Protein AF-A0A965ZDU1-F1 (afdb_monomer_lite)

Radius of gyration: 18.83 Å; chains: 1; bounding box: 68×33×47 Å

Foldseek 3Di:
DPPVVVVVVVVVVVVLVVVQQVFQAEEEDAPDDCVVNFAWDPDLVDVVLVVLLVVLLVVLCFQQVFQEAEIEGACPVHPDFGKYWYCDCPPPPGRTYIYGYSVNSVVCCVQVVDNQQSSLVSQLRVLLSVCVVLVLDPPAQQLSQLLSLLRSLLVQLVVVVVDPHPPPSNLVVQLVSQDCPGPPDCRRRPHSVSSSVSSPNSNVVNVVCVVVPHDHGSVNSSQVSCVVVVHDGSVCVVVVVPD

Secondary structure (DSSP, 8-state):
--SSHHHHHHHHHHHHHHHHTT--SSEEESS--HHHHS-EES--S-HHHHHHHHHHHHHHHHHHT--EEEEEE--TTSSS--EEEESS-SSTT-SEEEEEEHHHHHHHHHHHSSSSSHHHHHHHHHHHHHHHHHT-S-SSHHHHHHHHHHHHHHHHHHHHHHS---HHHHHHHHHHHT-TTSS--HHHH--HHHHHHHHHHHHHHHHHHHHTT----HHHHHHHHHHH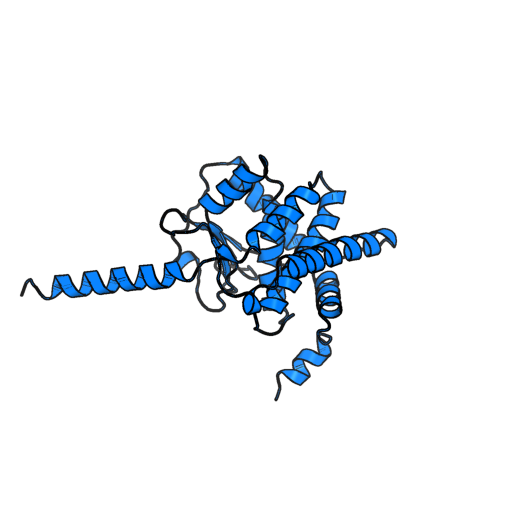TTPPPHHHHHHHTT-

Structure (mmCIF, N/CA/C/O backbone):
data_AF-A0A965ZDU1-F1
#
_entry.id   AF-A0A965ZDU1-F1
#
loop_
_atom_site.group_PDB
_atom_site.id
_atom_site.type_symbol
_atom_site.label_atom_id
_atom_site.label_alt_id
_atom_site.label_comp_id
_atom_site.label_asym_id
_atom_site.label_entity_id
_atom_site.label_seq_id
_atom_site.pdbx_PDB_ins_code
_atom_site.Cartn_x
_atom_site.Cartn_y
_atom_site.Cartn_z
_atom_site.occupancy
_atom_site.B_iso_or_equiv
_atom_site.auth_seq_id
_atom_site.auth_comp_id
_atom_site.auth_asym_id
_atom_site.auth_atom_id
_atom_site.pdbx_PDB_model_num
ATOM 1 N N . MET A 1 1 ? 49.461 -18.644 -17.776 1.00 52.81 1 MET A N 1
ATOM 2 C CA . MET A 1 1 ? 48.679 -17.842 -16.802 1.00 52.81 1 MET A CA 1
ATOM 3 C C . MET A 1 1 ? 47.518 -17.077 -17.463 1.00 52.81 1 MET A C 1
ATOM 5 O O . MET A 1 1 ? 47.331 -15.905 -17.179 1.00 52.81 1 MET A O 1
ATOM 9 N N . LYS A 1 2 ? 46.726 -17.706 -18.349 1.00 52.62 2 LYS A N 1
ATOM 10 C CA . LYS A 1 2 ? 45.545 -17.068 -18.977 1.00 52.62 2 LYS A CA 1
ATOM 11 C C . LYS A 1 2 ? 44.212 -17.755 -18.626 1.00 52.62 2 LYS A C 1
ATOM 13 O O . LYS A 1 2 ? 43.166 -17.167 -18.846 1.00 52.62 2 LYS A O 1
ATOM 18 N N . SER A 1 3 ? 44.245 -18.940 -18.006 1.00 54.22 3 SER A N 1
ATOM 19 C CA . SER A 1 3 ? 43.034 -19.703 -17.646 1.00 54.22 3 SER A CA 1
ATOM 20 C C . SER A 1 3 ? 42.477 -19.430 -16.246 1.00 54.22 3 SER A C 1
ATOM 22 O O . SER A 1 3 ? 41.349 -19.817 -15.978 1.00 54.22 3 SER A O 1
ATOM 24 N N . LEU A 1 4 ? 43.219 -18.762 -15.353 1.00 49.03 4 LEU A N 1
ATOM 25 C CA . LEU A 1 4 ? 42.743 -18.512 -13.982 1.00 49.03 4 LEU A CA 1
ATOM 26 C C . LEU A 1 4 ? 41.806 -17.292 -13.889 1.00 49.03 4 LEU A C 1
ATOM 28 O O . LEU A 1 4 ? 40.934 -17.246 -13.032 1.00 49.03 4 LEU A O 1
ATOM 32 N N . PHE A 1 5 ? 41.939 -16.330 -14.810 1.00 50.34 5 PHE A N 1
ATOM 33 C CA . PHE A 1 5 ? 41.100 -15.125 -14.845 1.00 50.34 5 PHE A CA 1
ATOM 34 C C . PHE A 1 5 ? 39.664 -15.402 -15.318 1.00 50.34 5 PHE A C 1
ATOM 36 O O . PHE A 1 5 ? 38.750 -14.668 -14.964 1.00 50.34 5 PHE A O 1
ATOM 43 N N . PHE A 1 6 ? 39.450 -16.474 -16.088 1.00 47.44 6 PHE A N 1
ATOM 44 C CA . PHE A 1 6 ? 38.145 -16.780 -16.681 1.00 47.44 6 PHE A CA 1
ATOM 45 C C . PHE A 1 6 ? 37.168 -17.432 -15.686 1.00 47.44 6 PHE A C 1
ATOM 47 O O . PHE A 1 6 ? 35.960 -17.282 -15.821 1.00 47.44 6 PHE A O 1
ATOM 54 N N . ILE A 1 7 ? 37.679 -18.109 -14.650 1.00 52.72 7 ILE A N 1
ATOM 55 C CA . ILE A 1 7 ? 36.848 -18.801 -13.650 1.00 52.72 7 ILE A CA 1
ATOM 56 C C . ILE A 1 7 ? 36.251 -17.811 -12.634 1.00 52.72 7 ILE A C 1
ATOM 58 O O . ILE A 1 7 ? 35.108 -17.977 -12.223 1.00 52.72 7 ILE A O 1
ATOM 62 N N . ILE A 1 8 ? 36.971 -16.735 -12.291 1.00 52.09 8 ILE A N 1
ATOM 63 C CA . ILE A 1 8 ? 36.523 -15.747 -11.289 1.00 52.09 8 ILE A CA 1
ATOM 64 C C . ILE A 1 8 ? 35.336 -14.907 -11.803 1.00 52.09 8 ILE A C 1
ATOM 66 O O . ILE A 1 8 ? 34.434 -14.574 -11.034 1.00 52.09 8 ILE A O 1
ATOM 70 N N . VAL A 1 9 ? 35.287 -14.611 -13.107 1.00 51.12 9 VAL A N 1
ATOM 71 C CA . VAL A 1 9 ? 34.201 -13.819 -13.718 1.00 51.12 9 VAL A CA 1
ATOM 72 C C . VAL A 1 9 ? 32.875 -14.594 -13.749 1.00 51.12 9 VAL A C 1
ATOM 74 O O . VAL A 1 9 ? 31.821 -14.007 -13.527 1.00 51.12 9 VAL A O 1
ATOM 77 N N . ILE A 1 10 ? 32.916 -15.918 -13.940 1.00 51.59 10 ILE A N 1
ATOM 78 C CA . ILE A 1 10 ? 31.709 -16.762 -13.989 1.00 51.59 10 ILE A CA 1
ATOM 79 C C . ILE A 1 10 ? 31.065 -16.895 -12.597 1.00 51.59 10 ILE A C 1
ATOM 81 O O . ILE A 1 10 ? 29.843 -16.849 -12.478 1.00 51.59 10 ILE A O 1
ATOM 85 N N . SER A 1 11 ? 31.863 -16.980 -11.526 1.00 48.62 11 SER A N 1
ATOM 86 C CA . SER A 1 11 ? 31.344 -17.060 -10.150 1.00 48.62 11 SER A CA 1
ATOM 87 C C . SER A 1 11 ? 30.673 -15.772 -9.652 1.00 48.62 11 SER A C 1
ATOM 89 O O . SER A 1 11 ? 29.733 -15.851 -8.865 1.00 48.62 11 SER A O 1
ATOM 91 N N . LEU A 1 12 ? 31.111 -14.593 -10.112 1.00 46.91 12 LEU A N 1
ATOM 92 C CA . LEU A 1 12 ? 30.469 -13.323 -9.746 1.00 46.91 12 LEU A CA 1
ATOM 93 C C . LEU A 1 12 ? 29.095 -13.169 -10.411 1.00 46.91 12 LEU A C 1
ATOM 95 O O . LEU A 1 12 ? 28.149 -12.762 -9.741 1.00 46.91 12 LEU A O 1
ATOM 99 N N . LEU A 1 13 ? 28.957 -13.560 -11.681 1.00 45.59 13 LEU A N 1
ATOM 100 C CA . LEU A 1 13 ? 27.683 -13.475 -12.407 1.00 45.59 13 LEU A CA 1
ATOM 101 C C . LEU A 1 13 ? 26.616 -14.421 -11.827 1.00 45.59 13 LEU A C 1
ATOM 103 O O . LEU A 1 13 ? 25.481 -14.001 -11.622 1.00 45.59 13 LEU A O 1
ATOM 107 N N . ALA A 1 14 ? 26.994 -15.646 -11.445 1.00 46.97 14 ALA A N 1
ATOM 108 C CA . ALA A 1 14 ? 26.064 -16.612 -10.848 1.00 46.97 14 ALA A CA 1
ATOM 109 C C . ALA A 1 14 ? 25.503 -16.174 -9.475 1.00 46.97 14 ALA A C 1
ATOM 111 O O . ALA A 1 14 ? 24.389 -16.543 -9.105 1.00 46.97 14 ALA A O 1
ATOM 112 N N . SER A 1 15 ? 26.252 -15.374 -8.704 1.00 49.09 15 SER A N 1
ATOM 113 C CA . SER A 1 15 ? 25.796 -14.890 -7.389 1.00 49.09 15 SER A CA 1
ATOM 114 C C . SER A 1 15 ? 24.717 -13.801 -7.470 1.00 49.09 15 SER A C 1
ATOM 116 O O . SER A 1 15 ? 23.881 -13.703 -6.572 1.00 49.09 15 SER A O 1
ATOM 118 N N . VAL A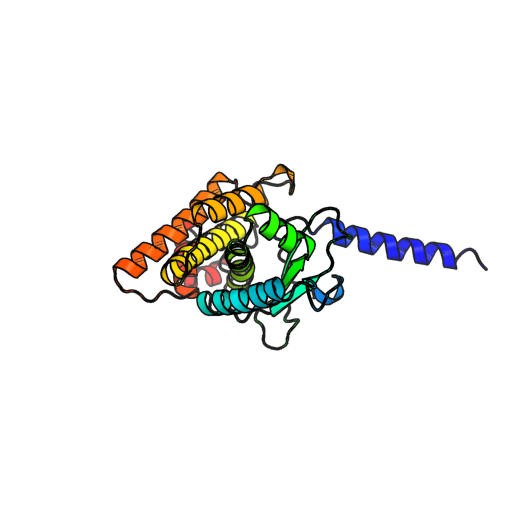 1 16 ? 24.686 -13.021 -8.556 1.00 49.66 16 VAL A N 1
ATOM 119 C CA . VAL A 1 16 ? 23.688 -11.959 -8.761 1.00 49.66 16 VAL A CA 1
ATOM 120 C C . VAL A 1 16 ? 22.336 -12.554 -9.174 1.00 49.66 16 VAL A C 1
ATOM 122 O O . VAL A 1 16 ? 21.300 -12.144 -8.652 1.00 49.66 16 VAL A O 1
ATOM 125 N N . GLU A 1 17 ? 22.342 -13.583 -10.026 1.00 48.53 17 GLU A N 1
ATOM 126 C CA . GLU A 1 17 ? 21.125 -14.288 -10.462 1.00 48.53 17 GLU A CA 1
ATOM 127 C C . GLU A 1 17 ? 20.403 -14.991 -9.294 1.00 48.53 17 GLU A C 1
ATOM 129 O O . GLU A 1 17 ? 19.175 -14.966 -9.208 1.00 48.53 17 GLU A O 1
ATOM 134 N N . SER A 1 18 ? 21.153 -15.543 -8.331 1.00 49.12 18 SER A N 1
ATOM 135 C CA . SER A 1 18 ? 20.582 -16.204 -7.147 1.00 49.12 18 SER A CA 1
ATOM 136 C C . SER A 1 18 ? 19.890 -15.246 -6.171 1.00 49.12 18 SER A C 1
ATOM 138 O O . SER A 1 18 ? 18.949 -15.667 -5.495 1.00 49.12 18 SER A O 1
ATOM 140 N N . LEU A 1 19 ? 20.336 -13.991 -6.046 1.00 49.97 19 LEU A N 1
ATOM 141 C CA . LEU A 1 19 ? 19.622 -13.004 -5.230 1.00 49.97 19 LEU A CA 1
ATOM 142 C C . LEU A 1 19 ? 18.345 -12.558 -5.943 1.00 49.97 19 LEU A C 1
ATOM 144 O O . LEU A 1 19 ? 17.291 -12.525 -5.316 1.00 49.97 19 LEU A O 1
ATOM 148 N N . ALA A 1 20 ? 18.431 -12.302 -7.250 1.00 46.22 20 ALA A N 1
ATOM 149 C CA . ALA A 1 20 ? 17.334 -11.846 -8.099 1.00 46.22 20 ALA A CA 1
ATOM 150 C C . ALA A 1 20 ? 16.113 -12.792 -8.116 1.00 46.22 20 ALA A C 1
ATOM 152 O O . ALA A 1 20 ? 14.975 -12.330 -8.063 1.00 46.22 20 ALA A O 1
ATOM 153 N N . GLN A 1 21 ? 16.327 -14.111 -8.126 1.00 45.31 21 GLN A N 1
ATOM 154 C CA . GLN A 1 21 ? 15.238 -15.100 -8.173 1.00 45.31 21 GLN A CA 1
ATOM 155 C C . GLN A 1 21 ? 14.425 -15.228 -6.869 1.00 45.31 21 GLN A C 1
ATOM 157 O O . GLN A 1 21 ? 13.336 -15.801 -6.885 1.00 45.31 21 GLN A O 1
ATOM 162 N N . ASN A 1 22 ? 14.904 -14.670 -5.751 1.00 49.59 22 ASN A N 1
ATOM 163 C CA . ASN A 1 22 ? 14.191 -14.692 -4.466 1.00 49.59 22 ASN A CA 1
ATOM 164 C C . ASN A 1 22 ? 13.233 -13.499 -4.268 1.00 49.59 22 ASN A C 1
ATOM 166 O O . ASN A 1 22 ? 12.585 -13.392 -3.228 1.00 49.59 22 ASN A O 1
ATOM 170 N N . PHE A 1 23 ? 13.125 -12.608 -5.255 1.00 49.94 23 PHE A N 1
ATOM 171 C CA . PHE A 1 23 ? 12.249 -11.436 -5.227 1.00 49.94 23 PHE A CA 1
ATOM 172 C C . PHE A 1 23 ? 10.967 -11.696 -6.027 1.00 49.94 23 PHE A C 1
ATOM 174 O O . PHE A 1 23 ? 10.715 -11.051 -7.039 1.00 49.94 23 PHE A O 1
ATOM 181 N N . MET A 1 24 ? 10.172 -12.686 -5.621 1.00 50.91 24 MET A N 1
ATOM 182 C CA . MET A 1 24 ? 8.838 -12.892 -6.190 1.00 50.91 24 MET A CA 1
ATOM 183 C C . MET A 1 24 ? 7.787 -12.616 -5.117 1.00 50.91 24 MET A C 1
ATOM 185 O O . MET A 1 24 ? 7.723 -13.350 -4.136 1.00 50.91 24 MET A O 1
ATOM 189 N N . GLY A 1 25 ? 6.951 -11.599 -5.332 1.00 56.84 25 GLY A N 1
ATOM 190 C CA . GLY A 1 25 ? 5.909 -11.181 -4.391 1.00 56.84 25 GLY A CA 1
ATOM 191 C C . GLY A 1 25 ? 6.356 -10.047 -3.466 1.00 56.84 25 GLY A C 1
ATOM 192 O O . GLY A 1 25 ? 7.440 -9.489 -3.624 1.00 56.84 25 GLY A O 1
ATOM 193 N N . CYS A 1 26 ? 5.502 -9.707 -2.498 1.00 61.22 26 CYS A N 1
ATOM 194 C CA . CYS A 1 26 ? 5.880 -8.780 -1.439 1.00 61.22 26 CYS A CA 1
ATOM 195 C C . CYS A 1 26 ? 6.965 -9.438 -0.574 1.00 61.22 26 CYS A C 1
ATOM 197 O O . CYS A 1 26 ? 6.720 -10.434 0.109 1.00 61.22 26 CYS A O 1
ATOM 199 N N . THR A 1 27 ? 8.179 -8.897 -0.633 1.00 63.97 27 THR A N 1
ATOM 200 C CA . THR A 1 27 ? 9.296 -9.350 0.196 1.00 63.97 27 THR A CA 1
ATOM 201 C C . THR A 1 27 ? 9.806 -8.174 1.013 1.00 63.97 27 THR A C 1
ATOM 203 O O . THR A 1 27 ? 10.295 -7.186 0.458 1.00 63.97 27 THR A O 1
ATOM 206 N N . SER A 1 28 ? 9.746 -8.302 2.338 1.00 62.69 28 SER A N 1
ATOM 207 C CA . SER A 1 28 ? 10.413 -7.389 3.263 1.00 62.69 28 SER A CA 1
ATOM 208 C C . SER A 1 28 ? 11.893 -7.761 3.386 1.00 62.69 28 SER A C 1
ATOM 210 O O . SER A 1 28 ? 12.226 -8.878 3.795 1.00 62.69 28 SER A O 1
ATOM 212 N N . GLN A 1 29 ? 12.795 -6.838 3.056 1.00 64.50 29 GLN A N 1
ATOM 213 C CA . GLN A 1 29 ? 14.230 -6.995 3.291 1.00 64.50 29 GLN A CA 1
ATOM 214 C C . GLN A 1 29 ? 14.705 -6.055 4.391 1.00 64.50 29 GLN A C 1
ATOM 216 O O . GLN A 1 29 ? 14.979 -4.876 4.162 1.00 64.50 29 GLN A O 1
ATOM 221 N N . ASP A 1 30 ? 14.859 -6.605 5.592 1.00 63.88 30 ASP A N 1
ATOM 222 C CA . ASP A 1 30 ? 15.232 -5.832 6.778 1.00 63.88 30 ASP A CA 1
ATOM 223 C C . ASP A 1 30 ? 16.696 -5.346 6.773 1.00 63.88 30 ASP A C 1
ATOM 225 O O . ASP A 1 30 ? 17.043 -4.479 7.571 1.00 63.88 30 ASP A O 1
ATOM 229 N N . ALA A 1 31 ? 17.563 -5.871 5.894 1.00 69.31 31 ALA A N 1
ATOM 230 C CA . ALA A 1 31 ? 19.018 -5.689 6.010 1.00 69.31 31 ALA A CA 1
ATOM 231 C C . ALA A 1 31 ? 19.770 -5.295 4.722 1.00 69.31 31 ALA A C 1
ATOM 233 O O . ALA A 1 31 ? 20.998 -5.204 4.752 1.00 69.31 31 ALA A O 1
ATOM 234 N N . ILE A 1 32 ? 19.087 -5.063 3.595 1.00 75.75 32 ILE A N 1
ATOM 235 C CA . ILE A 1 32 ? 19.747 -4.726 2.320 1.00 75.75 32 ILE A CA 1
ATOM 236 C C . ILE A 1 32 ? 19.187 -3.424 1.749 1.00 75.75 32 ILE A C 1
ATOM 238 O O . ILE A 1 32 ? 17.980 -3.293 1.580 1.00 75.75 32 ILE A O 1
ATOM 242 N N . ALA A 1 33 ? 20.079 -2.474 1.446 1.00 82.75 33 ALA A N 1
ATOM 243 C CA . ALA A 1 33 ? 19.739 -1.293 0.659 1.00 82.75 33 ALA A CA 1
ATOM 244 C C . ALA A 1 33 ? 19.408 -1.750 -0.771 1.00 82.75 33 ALA A C 1
ATOM 246 O O . ALA A 1 33 ? 20.308 -2.145 -1.521 1.00 82.75 33 ALA A O 1
ATOM 247 N N . LEU A 1 34 ? 18.126 -1.727 -1.121 1.00 83.81 34 LEU A N 1
ATOM 248 C CA . LEU A 1 34 ? 17.561 -2.124 -2.405 1.00 83.81 34 LEU A CA 1
ATOM 249 C C . LEU A 1 34 ? 18.264 -1.421 -3.569 1.00 83.81 34 LEU A C 1
ATOM 251 O O . LEU A 1 34 ? 18.636 -2.085 -4.528 1.00 83.81 34 LEU A O 1
ATOM 255 N N . GLY A 1 35 ? 18.572 -0.130 -3.476 1.00 81.69 35 GLY A N 1
ATOM 256 C CA . GLY A 1 35 ? 19.260 0.614 -4.533 1.00 81.69 35 GLY A CA 1
ATOM 257 C C . GLY A 1 35 ? 20.708 0.201 -4.790 1.00 81.69 35 GLY A C 1
ATOM 258 O O . GLY A 1 35 ? 21.289 0.590 -5.801 1.00 81.69 35 GLY A O 1
ATOM 259 N N . ARG A 1 36 ? 21.305 -0.622 -3.916 1.00 85.12 36 ARG A N 1
ATOM 260 C CA . ARG A 1 36 ? 22.612 -1.252 -4.172 1.00 85.12 36 ARG A CA 1
ATOM 261 C C . ARG A 1 36 ? 22.505 -2.581 -4.913 1.00 85.12 36 ARG A C 1
ATOM 263 O O . ARG A 1 36 ? 23.505 -3.024 -5.472 1.00 85.12 36 ARG A O 1
ATOM 270 N N . VAL A 1 37 ? 21.345 -3.232 -4.868 1.00 84.69 37 VAL A N 1
ATOM 271 C CA . VAL A 1 37 ? 21.134 -4.581 -5.423 1.00 84.69 37 VAL A CA 1
ATOM 272 C C . VAL A 1 37 ? 20.159 -4.603 -6.597 1.00 84.69 37 VAL A C 1
ATOM 274 O O . VAL A 1 37 ? 20.160 -5.560 -7.366 1.00 84.69 37 VAL A O 1
ATOM 2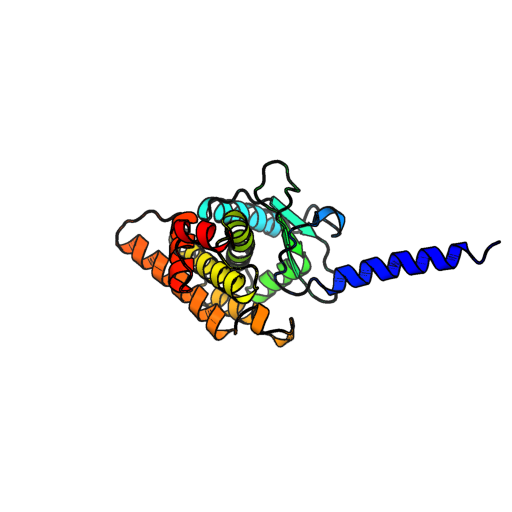77 N N . LEU A 1 38 ? 19.356 -3.553 -6.756 1.00 87.12 38 LEU A N 1
ATOM 278 C CA . LEU A 1 38 ? 18.419 -3.375 -7.855 1.00 87.12 38 LEU A CA 1
ATOM 279 C C . LEU A 1 38 ? 18.974 -2.369 -8.873 1.00 87.12 38 LEU A C 1
ATOM 281 O O . LEU A 1 38 ? 19.611 -1.385 -8.488 1.00 87.12 38 LEU A O 1
ATOM 285 N N . PRO A 1 39 ? 18.703 -2.564 -10.174 1.00 91.00 39 PRO A N 1
ATOM 286 C CA . PRO A 1 39 ? 19.032 -1.596 -11.214 1.00 91.00 39 PRO A CA 1
ATOM 287 C C . PRO A 1 39 ? 18.061 -0.405 -11.152 1.00 91.00 39 PRO A C 1
ATOM 289 O O . PRO A 1 39 ? 17.102 -0.322 -11.922 1.00 91.00 39 PRO A O 1
ATOM 292 N N . VAL A 1 40 ? 18.280 0.500 -10.194 1.00 92.62 40 VAL A N 1
ATOM 293 C CA . VAL A 1 40 ? 17.421 1.672 -9.973 1.00 92.62 40 VAL A CA 1
ATOM 294 C C . VAL A 1 40 ? 17.415 2.581 -11.196 1.00 92.62 40 VAL A C 1
ATOM 296 O O . VAL A 1 40 ? 18.455 2.873 -11.787 1.00 92.62 40 VAL A O 1
ATOM 299 N N . VAL A 1 41 ? 16.225 3.055 -11.552 1.00 95.00 41 VAL A N 1
ATOM 300 C CA . VAL A 1 41 ? 15.996 4.023 -12.621 1.00 95.00 41 VAL A CA 1
ATOM 301 C C . VAL A 1 41 ? 15.314 5.263 -12.058 1.00 95.00 41 VAL A C 1
ATOM 303 O O . VAL A 1 41 ? 14.504 5.191 -11.136 1.00 95.00 41 VAL A O 1
ATOM 306 N N . GLU A 1 42 ? 15.618 6.421 -12.637 1.00 94.19 42 GLU A N 1
ATOM 307 C CA . GLU A 1 42 ? 15.043 7.696 -12.191 1.00 94.19 42 GLU A CA 1
ATOM 308 C C . GLU A 1 42 ? 13.566 7.864 -12.590 1.00 94.19 42 GLU A C 1
ATOM 310 O O . GLU A 1 42 ? 12.855 8.678 -12.006 1.00 94.19 42 GLU A O 1
ATOM 315 N N . SER A 1 43 ? 13.098 7.129 -13.606 1.00 94.56 43 SER A N 1
ATOM 316 C CA . SER A 1 43 ? 11.786 7.332 -14.233 1.00 94.56 43 SER A CA 1
ATOM 317 C C . SER A 1 43 ? 11.304 6.078 -14.965 1.00 94.56 43 SER A C 1
ATOM 319 O O . SER A 1 43 ? 12.105 5.359 -15.566 1.00 94.56 43 SER A O 1
ATOM 321 N N . THR A 1 44 ? 9.981 5.882 -15.018 1.00 93.06 44 THR A N 1
ATOM 322 C CA . THR A 1 44 ? 9.323 4.894 -15.899 1.00 93.06 44 THR A CA 1
ATOM 323 C C . THR A 1 44 ? 9.351 5.282 -17.383 1.00 93.06 44 THR A C 1
ATOM 325 O O . THR A 1 44 ? 8.843 4.548 -18.231 1.00 93.06 44 THR A O 1
ATOM 328 N N . ARG A 1 45 ? 9.884 6.468 -17.716 1.00 94.06 45 ARG A N 1
ATOM 329 C CA . ARG A 1 45 ? 9.764 7.158 -19.015 1.00 94.06 45 ARG A CA 1
ATOM 330 C C . ARG A 1 45 ? 8.327 7.531 -19.389 1.00 94.06 45 ARG A C 1
ATOM 332 O O . ARG A 1 45 ? 8.075 7.971 -20.511 1.00 94.06 45 ARG A O 1
ATOM 339 N N . ASN A 1 46 ? 7.392 7.411 -18.448 1.00 93.75 46 ASN A N 1
ATOM 340 C CA . ASN A 1 46 ? 6.036 7.917 -18.558 1.00 93.75 46 ASN A CA 1
ATOM 341 C C . ASN A 1 46 ? 5.813 8.980 -17.463 1.00 93.75 46 ASN A C 1
ATOM 343 O O . ASN A 1 46 ? 5.560 8.631 -16.309 1.00 93.75 46 ASN A O 1
ATOM 347 N N . PRO A 1 47 ? 5.839 10.283 -17.800 1.00 95.00 47 PRO A N 1
ATOM 348 C CA . PRO A 1 47 ? 5.760 11.344 -16.794 1.00 95.00 47 PRO A CA 1
ATOM 349 C C . PRO A 1 47 ? 4.432 11.354 -16.021 1.00 95.00 47 PRO A C 1
ATOM 351 O O . PRO A 1 47 ? 4.388 11.817 -14.882 1.00 95.00 47 PRO A O 1
ATOM 354 N N . GLN A 1 48 ? 3.344 10.835 -16.605 1.00 94.81 48 GLN A N 1
ATOM 355 C CA . GLN A 1 48 ? 2.065 10.704 -15.900 1.00 94.81 48 GLN A CA 1
ATOM 356 C C . GLN A 1 48 ? 2.127 9.600 -14.843 1.00 94.81 48 GLN A C 1
ATOM 358 O O . GLN A 1 48 ? 1.613 9.786 -13.741 1.00 94.81 48 GLN A O 1
ATOM 363 N N . MET A 1 49 ? 2.775 8.477 -15.164 1.00 94.69 49 MET A N 1
ATOM 364 C CA . MET A 1 49 ? 3.010 7.383 -14.223 1.00 94.69 49 MET A CA 1
ATOM 365 C C . MET A 1 49 ? 3.909 7.847 -13.072 1.00 94.69 49 MET A C 1
ATOM 367 O O . MET A 1 49 ? 3.531 7.682 -11.916 1.00 94.69 49 MET A O 1
ATOM 371 N N . ASP A 1 50 ? 5.033 8.504 -13.375 1.00 95.94 50 ASP A N 1
ATOM 372 C CA . ASP A 1 50 ? 5.978 9.008 -12.367 1.00 95.94 50 ASP A CA 1
ATOM 373 C C . ASP A 1 50 ? 5.299 9.989 -11.399 1.00 95.94 50 ASP A C 1
ATOM 375 O O . ASP A 1 50 ? 5.402 9.862 -10.175 1.00 95.94 50 ASP A O 1
ATOM 379 N N . TYR A 1 51 ? 4.530 10.939 -11.945 1.00 95.81 51 TYR A N 1
ATOM 380 C CA . TYR A 1 51 ? 3.728 11.865 -11.148 1.00 95.81 51 TYR A CA 1
ATOM 381 C C . TYR A 1 51 ? 2.716 11.123 -10.268 1.00 95.81 51 TYR A C 1
ATOM 383 O O . TYR A 1 51 ? 2.557 11.446 -9.089 1.00 95.81 51 TYR A O 1
ATOM 391 N N . CYS A 1 52 ? 2.037 10.122 -10.829 1.00 94.88 52 CYS A N 1
ATOM 392 C CA . CYS A 1 52 ? 1.034 9.343 -10.121 1.00 94.88 52 CYS A CA 1
ATOM 393 C C . CYS A 1 52 ? 1.644 8.550 -8.958 1.00 94.88 52 CYS A C 1
ATOM 395 O O . CYS A 1 52 ? 1.097 8.585 -7.856 1.00 94.88 52 CYS A O 1
ATOM 397 N N . ILE A 1 53 ? 2.789 7.894 -9.160 1.00 95.69 53 ILE A N 1
ATOM 398 C CA . ILE A 1 53 ? 3.502 7.155 -8.108 1.00 95.69 53 ILE A CA 1
ATOM 399 C C . ILE A 1 53 ? 3.875 8.105 -6.977 1.00 95.69 53 ILE A C 1
ATOM 401 O O . ILE A 1 53 ? 3.449 7.890 -5.843 1.00 95.69 53 ILE A O 1
ATOM 405 N N . LYS A 1 54 ? 4.584 9.196 -7.294 1.00 96.25 54 LYS A N 1
ATOM 406 C CA . LYS A 1 54 ? 5.012 10.181 -6.296 1.00 96.25 54 LYS A CA 1
ATOM 407 C C . LYS A 1 54 ? 3.823 10.714 -5.502 1.00 96.25 54 LYS A C 1
ATOM 409 O O . LYS A 1 54 ? 3.829 10.693 -4.273 1.00 96.25 54 LYS A O 1
ATOM 414 N N . LYS A 1 55 ? 2.766 11.147 -6.197 1.00 96.69 55 LYS A N 1
ATOM 415 C CA . LYS A 1 55 ? 1.615 11.769 -5.543 1.00 96.69 55 LYS A CA 1
ATOM 416 C C . LYS A 1 55 ? 0.844 10.796 -4.653 1.00 96.69 55 LYS A C 1
ATOM 418 O O . LYS A 1 55 ? 0.376 11.188 -3.583 1.00 96.69 55 LYS A O 1
ATOM 423 N N . ASN A 1 56 ? 0.681 9.547 -5.090 1.00 96.50 56 ASN A N 1
ATOM 424 C CA . ASN A 1 56 ? -0.010 8.544 -4.288 1.00 96.50 56 ASN A CA 1
ATOM 425 C C . ASN A 1 56 ? 0.857 8.059 -3.122 1.00 96.50 56 ASN A C 1
ATOM 427 O O . ASN A 1 56 ? 0.307 7.900 -2.040 1.00 96.50 56 ASN A O 1
ATOM 431 N N . ALA A 1 57 ? 2.174 7.918 -3.286 1.00 96.94 57 ALA A N 1
ATOM 432 C CA . ALA A 1 57 ? 3.080 7.581 -2.189 1.00 96.94 57 ALA A CA 1
ATOM 433 C C . ALA A 1 57 ? 3.038 8.638 -1.075 1.00 96.94 57 ALA A C 1
ATOM 435 O O . ALA A 1 57 ? 2.838 8.289 0.083 1.00 96.94 57 ALA A O 1
ATOM 436 N N . GLU A 1 58 ? 3.092 9.929 -1.425 1.00 96.44 58 GLU A N 1
ATOM 437 C CA . GLU A 1 58 ? 2.907 11.032 -0.467 1.00 96.44 58 GLU A CA 1
ATOM 438 C C . GLU A 1 58 ? 1.546 10.952 0.247 1.00 96.44 58 GLU A C 1
ATOM 440 O O . GLU A 1 58 ? 1.448 11.142 1.460 1.00 96.44 58 GLU A O 1
ATOM 445 N N . SER A 1 59 ? 0.471 10.676 -0.500 1.00 96.44 59 SER A N 1
ATOM 446 C CA . SER A 1 59 ? -0.883 10.587 0.058 1.00 96.44 59 SER A CA 1
ATOM 447 C C . SER A 1 59 ? -1.049 9.403 1.009 1.00 96.44 59 SER A C 1
ATOM 449 O O . SER A 1 59 ? -1.721 9.540 2.031 1.00 96.44 59 SER A O 1
ATOM 451 N N . VAL A 1 60 ? -0.481 8.250 0.660 1.00 97.25 60 VAL A N 1
ATOM 452 C CA . VAL A 1 60 ? -0.509 7.037 1.479 1.00 97.25 60 VAL A CA 1
ATOM 453 C C . VAL A 1 60 ? 0.366 7.220 2.712 1.00 97.25 60 VAL A C 1
ATOM 455 O O . VAL A 1 60 ? -0.100 6.969 3.817 1.00 97.25 60 VAL A O 1
ATOM 458 N N . GLY A 1 61 ? 1.593 7.716 2.541 1.00 96.56 61 GLY A N 1
ATOM 459 C CA . GLY A 1 61 ? 2.512 7.992 3.642 1.00 96.56 61 GLY A CA 1
ATOM 460 C C . GLY A 1 61 ? 1.896 8.947 4.661 1.00 96.56 61 GLY A C 1
ATOM 461 O O . GLY A 1 61 ? 1.874 8.656 5.852 1.00 96.56 61 GLY A O 1
ATOM 462 N N . LYS A 1 62 ? 1.244 10.023 4.199 1.00 96.19 62 LYS A N 1
ATOM 463 C CA . LYS A 1 62 ? 0.492 10.928 5.081 1.00 96.19 62 LYS A CA 1
ATOM 464 C C . LYS A 1 62 ? -0.652 10.228 5.821 1.00 96.19 62 LYS A C 1
ATOM 466 O O . LYS A 1 62 ? -0.882 10.532 6.987 1.00 96.19 62 LYS A O 1
ATOM 471 N N . PHE A 1 63 ? -1.391 9.345 5.151 1.00 96.38 63 PHE A N 1
ATOM 472 C CA . PHE A 1 63 ? -2.476 8.592 5.781 1.00 96.38 63 PHE A CA 1
ATOM 473 C C . PHE A 1 63 ? -1.946 7.642 6.861 1.00 96.38 63 PHE A C 1
ATOM 475 O O . PHE A 1 63 ? -2.477 7.625 7.969 1.00 96.38 63 PHE A O 1
ATOM 482 N N . LEU A 1 64 ? -0.886 6.894 6.550 1.00 96.25 64 LEU A N 1
ATOM 483 C CA . LEU A 1 64 ? -0.295 5.900 7.444 1.00 96.25 64 LEU A CA 1
ATOM 484 C C . LEU A 1 64 ? 0.638 6.502 8.506 1.00 96.25 64 LEU A C 1
ATOM 486 O O . LEU A 1 64 ? 0.978 5.815 9.463 1.00 96.25 64 LEU A O 1
ATOM 490 N N . GLY A 1 65 ? 1.016 7.774 8.375 1.00 95.81 65 GLY A N 1
ATOM 491 C CA . GLY A 1 65 ? 2.009 8.404 9.244 1.00 95.81 65 GLY A CA 1
ATOM 492 C C . GLY A 1 65 ? 3.429 7.891 8.992 1.00 95.81 65 GLY A C 1
ATOM 493 O O . GLY A 1 65 ? 4.214 7.835 9.927 1.00 95.81 65 GLY A O 1
ATOM 494 N N . VAL A 1 66 ? 3.734 7.505 7.749 1.00 95.12 66 VAL A N 1
ATOM 495 C CA . VAL A 1 66 ? 5.029 6.956 7.321 1.00 95.12 66 VAL A CA 1
ATOM 496 C C . VAL A 1 66 ? 5.659 7.894 6.293 1.00 95.12 66 VAL A C 1
ATOM 498 O O . VAL A 1 66 ? 5.057 8.181 5.254 1.00 95.12 66 VAL A O 1
ATOM 501 N N . ASN A 1 67 ? 6.879 8.360 6.551 1.00 95.38 67 ASN A N 1
ATOM 502 C CA . ASN A 1 67 ? 7.694 9.075 5.578 1.00 95.38 67 ASN A CA 1
ATOM 503 C C . ASN A 1 67 ? 8.431 8.071 4.684 1.00 95.38 67 ASN A C 1
ATOM 505 O O . ASN A 1 67 ? 9.530 7.631 4.998 1.00 95.38 67 ASN A O 1
ATOM 509 N N . VAL A 1 68 ? 7.807 7.677 3.579 1.00 95.12 68 VAL A N 1
ATOM 510 C CA . VAL A 1 68 ? 8.329 6.633 2.689 1.00 95.12 68 VAL A CA 1
ATOM 511 C C . VAL A 1 68 ? 9.240 7.192 1.593 1.00 95.12 68 VAL A C 1
ATOM 513 O O . VAL A 1 68 ? 8.901 8.162 0.911 1.00 95.12 68 VAL A O 1
ATOM 516 N N . GLY A 1 69 ? 10.364 6.518 1.358 1.00 95.00 69 GLY A N 1
ATOM 517 C CA . GLY A 1 69 ? 11.143 6.644 0.133 1.00 95.00 69 GLY A CA 1
ATOM 518 C C . GLY A 1 69 ? 10.582 5.742 -0.964 1.00 95.00 69 GLY A C 1
ATOM 519 O O . GLY A 1 69 ? 10.256 4.587 -0.709 1.00 95.00 69 GLY A O 1
ATOM 520 N N . VAL A 1 70 ? 10.466 6.234 -2.198 1.00 94.94 70 VAL A N 1
ATOM 521 C CA . VAL A 1 70 ? 10.058 5.395 -3.336 1.00 94.94 70 VAL A CA 1
ATOM 522 C C . VAL A 1 70 ? 11.125 5.440 -4.410 1.00 94.94 70 VAL A C 1
ATOM 524 O O . VAL A 1 70 ? 11.482 6.517 -4.888 1.00 94.94 70 VAL A O 1
ATOM 527 N N . ILE A 1 71 ? 11.596 4.262 -4.807 1.00 94.38 71 ILE A N 1
ATOM 528 C CA . ILE A 1 71 ? 12.521 4.079 -5.922 1.00 94.38 71 ILE A CA 1
ATOM 529 C C . ILE A 1 71 ? 11.883 3.182 -6.982 1.00 94.38 71 ILE A C 1
ATOM 531 O O . ILE A 1 71 ? 11.040 2.331 -6.691 1.00 94.38 71 ILE A O 1
ATOM 535 N N . MET A 1 72 ? 12.283 3.374 -8.232 1.00 94.44 72 MET A N 1
ATOM 536 C CA . MET A 1 72 ? 11.881 2.520 -9.346 1.00 94.44 72 MET A CA 1
ATOM 537 C C . MET A 1 72 ? 13.086 1.723 -9.813 1.00 94.44 72 MET A C 1
ATOM 539 O O . MET A 1 72 ? 14.212 2.206 -9.718 1.00 94.44 72 MET A O 1
ATOM 543 N N . PHE A 1 73 ? 12.871 0.522 -10.333 1.00 93.06 73 PHE A N 1
ATOM 544 C CA . PHE A 1 73 ? 13.951 -0.267 -10.916 1.00 93.06 73 PHE A CA 1
ATOM 545 C C . PHE A 1 73 ? 13.525 -0.938 -12.219 1.00 93.06 73 PHE A C 1
ATOM 547 O O . PHE A 1 73 ? 12.338 -1.157 -12.478 1.00 93.06 73 PHE A O 1
ATOM 554 N N . GLU A 1 74 ? 14.515 -1.220 -13.061 1.00 91.88 74 GLU A N 1
ATOM 555 C CA . GLU A 1 74 ? 14.332 -1.957 -14.305 1.00 91.88 74 GLU A CA 1
ATOM 556 C C . GLU A 1 74 ? 14.176 -3.446 -13.987 1.00 91.88 74 GLU A C 1
ATOM 558 O O . GLU A 1 74 ? 15.141 -4.138 -13.666 1.00 91.88 74 GLU A O 1
ATOM 563 N N . ASP A 1 75 ? 12.944 -3.942 -14.045 1.00 87.25 75 ASP A N 1
ATOM 564 C CA . ASP A 1 75 ? 12.619 -5.318 -13.684 1.00 87.25 75 ASP A CA 1
ATOM 565 C C . ASP A 1 75 ? 12.576 -6.276 -14.892 1.00 87.25 75 ASP A C 1
ATOM 567 O O . ASP A 1 75 ? 12.223 -7.440 -14.731 1.00 87.25 75 ASP A O 1
ATOM 571 N N . SER A 1 76 ? 12.968 -5.837 -16.098 1.00 84.25 76 SER A N 1
ATOM 572 C CA . SER A 1 76 ? 13.009 -6.700 -17.299 1.00 84.25 76 SER A CA 1
ATOM 573 C C . SER A 1 76 ? 14.015 -7.849 -17.222 1.00 84.25 76 SER A C 1
ATOM 575 O O . SER A 1 76 ? 13.921 -8.801 -17.994 1.00 84.25 76 SER A O 1
ATOM 577 N N . VAL A 1 77 ? 14.976 -7.768 -16.301 1.00 73.50 77 VAL A N 1
ATOM 578 C CA . VAL A 1 77 ? 15.973 -8.819 -16.054 1.00 73.50 77 VAL A CA 1
ATOM 579 C C . VAL A 1 77 ? 15.470 -9.917 -15.112 1.00 73.50 77 VAL A C 1
ATOM 581 O O . VAL A 1 77 ? 16.169 -10.908 -14.921 1.00 73.50 77 VAL A O 1
ATOM 584 N N . TYR A 1 78 ? 14.283 -9.755 -14.521 1.00 71.00 78 TYR A N 1
ATOM 585 C CA . TYR A 1 78 ? 13.679 -10.739 -13.626 1.00 71.00 78 TYR A CA 1
ATOM 586 C C . TYR A 1 78 ? 12.548 -11.469 -14.354 1.00 71.00 78 TYR A C 1
ATOM 588 O O . TYR A 1 78 ? 11.755 -10.862 -15.071 1.00 71.00 78 TYR A O 1
ATOM 596 N N . ASP A 1 79 ? 12.422 -12.777 -14.119 1.00 66.81 79 ASP A N 1
ATOM 597 C CA . ASP A 1 79 ? 11.371 -13.601 -14.738 1.00 66.81 79 ASP A CA 1
ATOM 598 C C . ASP A 1 79 ? 9.952 -13.181 -14.318 1.00 66.81 79 ASP A C 1
ATOM 600 O O . ASP A 1 79 ? 8.966 -13.604 -14.930 1.00 66.81 79 ASP A O 1
ATOM 604 N N . LYS A 1 80 ? 9.824 -12.363 -13.263 1.00 64.00 80 LYS A N 1
ATOM 605 C CA . LYS A 1 80 ? 8.547 -11.838 -12.784 1.00 64.00 80 LYS A CA 1
ATOM 606 C C . LYS A 1 80 ? 8.662 -10.366 -12.367 1.00 64.00 80 LYS A C 1
ATOM 608 O O . LYS A 1 80 ? 9.609 -10.012 -11.667 1.00 64.00 80 LYS A O 1
ATOM 613 N N . PRO A 1 81 ? 7.675 -9.530 -12.735 1.00 61.19 81 PRO A N 1
ATOM 614 C CA . PRO A 1 81 ? 7.560 -8.171 -12.221 1.00 61.19 81 PRO A CA 1
ATOM 615 C C . PRO A 1 81 ? 7.440 -8.178 -10.698 1.00 61.19 81 PRO A C 1
ATOM 617 O O . PRO A 1 81 ? 6.699 -9.008 -10.163 1.00 61.19 81 PRO A O 1
ATOM 620 N N . ASN A 1 82 ? 8.117 -7.251 -10.015 1.00 75.50 82 ASN A N 1
ATOM 621 C CA . ASN A 1 82 ? 8.148 -7.261 -8.555 1.00 75.50 82 ASN A CA 1
ATOM 622 C C . ASN A 1 82 ? 8.016 -5.888 -7.887 1.00 75.50 82 ASN A C 1
ATOM 624 O O . ASN A 1 82 ? 8.242 -4.836 -8.490 1.00 75.50 82 ASN A O 1
ATOM 628 N N . ILE A 1 83 ? 7.664 -5.930 -6.604 1.00 77.69 83 ILE A N 1
ATOM 629 C CA . ILE A 1 83 ? 7.684 -4.808 -5.675 1.00 77.69 83 ILE A CA 1
ATOM 630 C C . ILE A 1 83 ? 8.306 -5.284 -4.358 1.00 77.69 83 ILE A C 1
ATOM 632 O O . ILE A 1 83 ? 8.069 -6.413 -3.933 1.00 77.69 83 ILE A O 1
ATOM 636 N N . CYS A 1 84 ? 9.154 -4.460 -3.752 1.00 82.69 84 CYS A N 1
ATOM 637 C CA . CYS A 1 84 ? 9.899 -4.816 -2.547 1.00 82.69 84 CYS A CA 1
ATOM 638 C C . CYS A 1 84 ? 9.835 -3.687 -1.526 1.00 82.69 84 CYS A C 1
ATOM 640 O O . CYS A 1 84 ? 9.790 -2.511 -1.893 1.00 82.69 84 CYS A O 1
ATOM 642 N N . VAL A 1 85 ? 9.953 -4.049 -0.252 1.00 82.94 85 VAL A N 1
ATOM 643 C CA . VAL A 1 85 ? 10.028 -3.095 0.856 1.00 82.94 85 VAL A CA 1
ATOM 644 C C . VAL A 1 85 ? 11.309 -3.327 1.641 1.00 82.94 85 VAL A C 1
ATOM 646 O O . VAL A 1 85 ? 11.699 -4.467 1.897 1.00 82.94 85 VAL A O 1
ATOM 649 N N . SER A 1 86 ? 11.968 -2.247 2.050 1.00 81.38 86 SER A N 1
ATOM 650 C CA . SER A 1 86 ? 13.094 -2.297 2.977 1.00 81.38 86 SER A CA 1
ATOM 651 C C . SER A 1 86 ? 12.948 -1.268 4.089 1.00 81.38 86 SER A C 1
ATOM 653 O O . SER A 1 86 ? 12.444 -0.168 3.876 1.00 81.38 86 SER A O 1
ATOM 655 N N . ARG A 1 87 ? 13.451 -1.622 5.276 1.00 78.88 87 ARG A N 1
ATOM 656 C CA . ARG A 1 87 ? 13.612 -0.702 6.414 1.00 78.88 87 ARG A CA 1
ATOM 657 C C . ARG A 1 87 ? 14.753 0.290 6.225 1.00 78.88 87 ARG A C 1
ATOM 659 O O . ARG A 1 87 ? 14.890 1.217 7.015 1.00 78.88 87 ARG A O 1
ATOM 666 N N . ILE A 1 88 ? 15.639 0.042 5.262 1.00 78.38 88 ILE A N 1
ATOM 667 C CA . ILE A 1 88 ? 16.813 0.883 5.082 1.00 78.38 88 ILE A CA 1
ATOM 668 C C . ILE A 1 88 ? 16.388 2.183 4.411 1.00 78.38 88 ILE A C 1
ATOM 670 O O . ILE A 1 88 ? 15.786 2.197 3.334 1.00 78.38 88 ILE A O 1
ATOM 674 N N . ASP A 1 89 ? 16.736 3.269 5.090 1.00 77.31 89 ASP A N 1
ATOM 675 C CA . ASP A 1 89 ? 16.628 4.626 4.592 1.00 77.31 89 ASP A CA 1
ATOM 676 C C . ASP A 1 89 ? 17.626 4.825 3.444 1.00 77.31 89 ASP A C 1
ATOM 678 O O . ASP A 1 89 ? 18.825 5.028 3.650 1.00 77.31 89 ASP A O 1
ATOM 682 N N . GLU A 1 90 ? 17.142 4.704 2.212 1.00 76.56 90 GLU A N 1
ATOM 683 C CA . GLU A 1 90 ? 17.936 5.017 1.021 1.00 76.56 90 GLU A CA 1
ATOM 684 C C . GLU A 1 90 ? 17.823 6.483 0.616 1.00 76.56 90 GLU A C 1
ATOM 686 O O . GLU A 1 90 ? 18.656 6.995 -0.134 1.00 76.56 90 GLU A O 1
ATOM 691 N N . LEU A 1 91 ? 16.806 7.166 1.138 1.00 78.12 91 LEU A N 1
ATOM 692 C CA . LEU A 1 91 ? 16.500 8.559 0.872 1.00 78.12 91 LEU A CA 1
ATOM 693 C C . LEU A 1 91 ? 16.433 9.304 2.200 1.00 78.12 91 LEU A C 1
ATOM 695 O O . LEU A 1 91 ? 15.361 9.431 2.772 1.00 78.12 91 LEU A O 1
ATOM 699 N N . SER A 1 92 ? 17.587 9.811 2.643 1.00 83.69 92 SER A N 1
ATOM 700 C CA . SER A 1 92 ? 17.798 10.429 3.960 1.00 83.69 92 SER A CA 1
ATOM 701 C C . SER A 1 92 ? 16.543 11.037 4.606 1.00 83.69 92 SER A C 1
ATOM 703 O O . SER A 1 92 ? 15.973 12.011 4.106 1.00 83.69 92 SER A O 1
ATOM 705 N N . GLY A 1 93 ? 16.180 10.493 5.766 1.00 87.19 93 GLY A N 1
ATOM 706 C CA . GLY A 1 93 ? 15.043 10.919 6.575 1.00 87.19 93 GLY A CA 1
ATOM 707 C C . GLY A 1 93 ? 13.771 10.102 6.360 1.00 87.19 93 GLY A C 1
ATOM 708 O O . GLY A 1 93 ? 12.743 10.492 6.914 1.00 87.19 93 GLY A O 1
ATOM 709 N N . THR A 1 94 ? 13.806 9.014 5.582 1.00 90.94 94 THR A N 1
ATOM 710 C CA . THR A 1 94 ? 12.651 8.120 5.396 1.00 90.94 94 THR A CA 1
ATOM 711 C C . THR A 1 94 ? 12.608 6.993 6.431 1.00 90.94 94 THR A C 1
ATOM 713 O O . THR A 1 94 ? 13.639 6.532 6.912 1.00 90.94 94 THR A O 1
ATOM 716 N N . ASP A 1 95 ? 11.399 6.536 6.766 1.00 91.06 95 ASP A N 1
ATOM 717 C CA . ASP A 1 95 ? 11.147 5.404 7.674 1.00 91.06 95 ASP A CA 1
ATOM 718 C C . ASP A 1 95 ? 11.390 4.044 6.989 1.00 91.06 95 ASP A C 1
ATOM 720 O O . ASP A 1 95 ? 11.454 2.998 7.634 1.00 91.06 95 ASP A O 1
ATOM 724 N N . GLY A 1 96 ? 11.498 4.053 5.661 1.00 92.12 96 GLY A N 1
ATOM 725 C CA . GLY A 1 96 ? 11.739 2.886 4.828 1.00 92.12 96 GLY A CA 1
ATOM 726 C C . GLY A 1 96 ? 11.572 3.210 3.348 1.00 92.12 96 GLY A C 1
ATOM 727 O O . GLY A 1 96 ? 11.082 4.278 2.973 1.00 92.12 96 GLY A O 1
ATOM 728 N N . THR A 1 97 ? 11.957 2.256 2.507 1.00 93.06 97 THR A N 1
ATOM 729 C CA . THR A 1 97 ? 11.966 2.395 1.051 1.00 93.06 97 THR A CA 1
ATOM 730 C C . THR A 1 97 ? 11.064 1.349 0.400 1.00 93.06 97 THR A C 1
ATOM 732 O O . THR A 1 97 ? 11.182 0.157 0.683 1.00 93.06 97 THR A O 1
ATOM 735 N N . VAL A 1 98 ? 10.198 1.785 -0.515 1.00 92.50 98 VAL A N 1
ATOM 736 C CA . VAL A 1 98 ? 9.465 0.923 -1.451 1.00 92.50 98 VAL A CA 1
ATOM 737 C C . VAL A 1 98 ? 10.173 0.968 -2.804 1.00 92.50 98 VAL A C 1
ATOM 739 O O . VAL A 1 98 ? 10.316 2.038 -3.398 1.00 92.50 98 VAL A O 1
ATOM 742 N N . ALA A 1 99 ? 10.593 -0.187 -3.312 1.00 91.88 99 ALA A N 1
ATOM 743 C CA . ALA A 1 99 ? 11.146 -0.330 -4.654 1.00 91.88 99 ALA A CA 1
ATOM 744 C C . ALA A 1 99 ? 10.120 -0.977 -5.583 1.00 91.88 99 ALA A C 1
ATOM 746 O O . ALA A 1 99 ? 9.619 -2.060 -5.287 1.00 91.88 99 ALA A O 1
ATOM 747 N N . ILE A 1 100 ? 9.827 -0.341 -6.718 1.00 92.12 100 ILE A N 1
ATOM 748 C CA . ILE A 1 100 ? 8.778 -0.790 -7.645 1.00 92.12 100 ILE A CA 1
ATOM 749 C C . ILE A 1 100 ? 9.358 -1.057 -9.033 1.00 92.12 100 ILE A C 1
ATOM 751 O O . ILE A 1 100 ? 9.985 -0.182 -9.632 1.00 92.12 100 ILE A O 1
ATOM 755 N N . GLY A 1 101 ? 9.110 -2.255 -9.560 1.00 92.44 101 GLY A N 1
ATOM 756 C CA . GLY A 1 101 ? 9.505 -2.634 -10.909 1.00 92.44 101 GLY A CA 1
ATOM 757 C C . GLY A 1 101 ? 8.703 -1.892 -11.983 1.00 92.44 101 GLY A C 1
ATOM 758 O O . GLY A 1 101 ? 7.478 -1.743 -11.886 1.00 92.44 101 GLY A O 1
ATOM 759 N N . CYS A 1 102 ? 9.381 -1.423 -13.030 1.00 92.94 102 CYS A N 1
ATOM 760 C CA . CYS A 1 102 ? 8.745 -0.671 -14.115 1.00 92.94 102 CYS A CA 1
ATOM 761 C C . CYS A 1 102 ? 7.713 -1.504 -14.900 1.00 92.94 102 CYS A C 1
ATOM 763 O O . CYS A 1 102 ? 6.627 -1.007 -15.216 1.00 92.94 102 CYS A O 1
ATOM 765 N N . ASN A 1 103 ? 7.989 -2.782 -15.167 1.00 89.69 103 ASN A N 1
ATOM 766 C CA . ASN A 1 103 ? 7.037 -3.689 -15.807 1.00 89.69 103 ASN A CA 1
ATOM 767 C C . ASN A 1 103 ? 5.865 -4.012 -14.878 1.00 89.69 103 ASN A C 1
ATOM 769 O O . ASN A 1 103 ? 4.736 -4.161 -15.350 1.00 89.69 103 ASN A O 1
ATOM 773 N N . TYR A 1 104 ? 6.075 -4.060 -13.558 1.00 89.69 104 TYR A N 1
ATOM 774 C CA . TYR A 1 104 ? 4.973 -4.242 -12.611 1.00 89.69 104 TYR A CA 1
ATOM 775 C C . TYR A 1 104 ? 3.987 -3.066 -12.645 1.00 89.69 104 TYR A C 1
ATOM 777 O O . TYR A 1 104 ? 2.770 -3.271 -12.701 1.00 89.69 104 TYR A O 1
ATOM 785 N N . LEU A 1 105 ? 4.498 -1.834 -12.727 1.00 91.50 105 LEU A N 1
ATOM 786 C CA . LEU A 1 105 ? 3.686 -0.629 -12.937 1.00 91.50 105 LEU A CA 1
ATOM 787 C C . LEU A 1 105 ? 2.906 -0.679 -14.254 1.00 91.50 105 LEU A C 1
ATOM 789 O O . LEU A 1 105 ? 1.702 -0.401 -14.278 1.00 91.50 105 LEU A O 1
ATOM 793 N N . GLN A 1 106 ? 3.563 -1.095 -15.337 1.00 90.62 106 GLN A N 1
ATOM 794 C CA . GLN A 1 106 ? 2.912 -1.266 -16.633 1.00 90.62 106 GLN A CA 1
ATOM 795 C C . GLN A 1 106 ? 1.814 -2.340 -16.587 1.00 90.62 106 GLN A C 1
ATOM 797 O O . GLN A 1 106 ? 0.759 -2.164 -17.201 1.00 90.62 106 GLN A O 1
ATOM 802 N N . ASN A 1 107 ? 2.014 -3.422 -15.834 1.00 88.88 107 ASN A N 1
ATOM 803 C CA . ASN A 1 107 ? 1.022 -4.481 -15.658 1.00 88.88 107 ASN A CA 1
ATOM 804 C C . ASN A 1 107 ? -0.198 -4.009 -14.870 1.00 88.88 107 ASN A C 1
ATOM 806 O O . ASN A 1 107 ? -1.324 -4.291 -15.285 1.00 88.88 107 ASN A O 1
ATOM 810 N N . MET A 1 108 ? 0.006 -3.252 -13.786 1.00 90.38 108 MET A N 1
ATOM 811 C CA . MET A 1 108 ? -1.091 -2.617 -13.049 1.00 90.38 108 MET A CA 1
ATOM 812 C C . MET A 1 108 ? -1.923 -1.738 -13.981 1.00 90.38 108 MET A C 1
ATOM 814 O O . MET A 1 108 ? -3.136 -1.916 -14.073 1.00 90.38 108 MET A O 1
ATOM 818 N N . TYR A 1 109 ? -1.269 -0.848 -14.733 1.00 91.81 109 TYR A N 1
ATOM 819 C CA . TYR A 1 109 ? -1.955 0.037 -15.672 1.00 91.81 109 TYR A CA 1
ATOM 820 C C . TYR A 1 109 ? -2.695 -0.730 -16.770 1.00 91.81 109 TYR A C 1
ATOM 822 O O . TYR A 1 109 ? -3.850 -0.426 -17.060 1.00 91.81 109 TYR A O 1
ATOM 830 N N . SER A 1 110 ? -2.059 -1.745 -17.356 1.00 91.69 110 SER A N 1
ATOM 831 C CA . SER A 1 110 ? -2.658 -2.560 -18.419 1.00 91.69 110 SER A CA 1
ATOM 832 C C . SER A 1 110 ? -3.878 -3.337 -17.919 1.00 91.69 110 SER A C 1
ATOM 834 O O . SER A 1 110 ? -4.848 -3.492 -18.656 1.00 91.69 110 SER A O 1
ATOM 836 N N . TYR A 1 111 ? -3.864 -3.784 -16.661 1.00 89.56 111 TYR A N 1
ATOM 837 C CA . TYR A 1 111 ? -4.997 -4.467 -16.045 1.00 89.56 111 TYR A CA 1
ATOM 838 C C . TYR A 1 111 ? -6.167 -3.518 -15.736 1.00 89.56 111 TYR A C 1
ATOM 840 O O . TYR A 1 111 ? -7.314 -3.866 -16.010 1.00 89.56 111 TYR A O 1
ATOM 848 N N . SER A 1 112 ? -5.922 -2.329 -15.167 1.00 90.81 112 SER A N 1
ATOM 849 C CA . SER A 1 112 ? -7.007 -1.391 -14.824 1.00 90.81 112 SER A CA 1
ATOM 850 C C . SER A 1 112 ? -7.432 -0.457 -15.953 1.00 90.81 112 SER A C 1
ATOM 852 O O . SER A 1 112 ? -8.480 0.178 -15.837 1.00 90.81 112 SER A O 1
ATOM 854 N N . GLY A 1 113 ? -6.620 -0.307 -17.001 1.00 92.50 113 GLY A N 1
ATOM 855 C CA . GLY A 1 113 ? -6.784 0.731 -18.025 1.00 92.50 113 GLY A CA 1
ATOM 856 C C . GLY A 1 113 ? -6.638 2.163 -17.485 1.00 92.50 113 GLY A C 1
ATOM 857 O O . GLY A 1 113 ? -7.042 3.115 -18.145 1.00 92.50 113 GLY A O 1
ATOM 858 N N . ASN A 1 114 ? -6.137 2.323 -16.256 1.00 92.00 114 ASN A N 1
ATOM 859 C CA . ASN A 1 114 ? -5.951 3.590 -15.542 1.00 92.00 114 ASN A CA 1
ATOM 860 C C . ASN A 1 114 ? -4.998 3.391 -14.345 1.00 92.00 114 ASN A C 1
ATOM 862 O O . ASN A 1 114 ? -4.504 2.289 -14.122 1.00 92.00 114 ASN A O 1
ATOM 866 N N . PHE A 1 115 ? -4.774 4.433 -13.539 1.00 92.38 115 PHE A N 1
ATOM 867 C CA . PHE A 1 115 ? -3.837 4.409 -12.407 1.00 92.38 115 PHE A CA 1
ATOM 868 C C . PHE A 1 115 ? -4.462 4.102 -11.030 1.00 92.38 115 PHE A C 1
ATOM 870 O O . PHE A 1 115 ? -3.816 4.322 -10.009 1.00 92.38 115 PHE A O 1
ATOM 877 N N . ASN A 1 116 ? -5.711 3.626 -10.951 1.00 91.94 116 ASN A N 1
ATOM 878 C CA . ASN A 1 116 ? -6.418 3.480 -9.668 1.00 91.94 116 ASN A CA 1
ATOM 879 C C . ASN A 1 116 ? -5.901 2.348 -8.770 1.00 91.94 116 ASN A C 1
ATOM 881 O O . ASN A 1 116 ? -6.254 2.340 -7.595 1.00 91.94 116 ASN A O 1
ATOM 885 N N . ILE A 1 117 ? -5.098 1.419 -9.298 1.00 93.31 117 ILE A N 1
ATOM 886 C CA . ILE A 1 117 ? -4.534 0.292 -8.535 1.00 93.31 117 ILE A CA 1
ATOM 887 C C . ILE A 1 117 ? -3.267 0.679 -7.775 1.00 93.31 117 ILE A C 1
ATOM 889 O O . ILE A 1 117 ? -3.080 0.268 -6.632 1.00 93.31 117 ILE A O 1
ATOM 893 N N . ILE A 1 118 ? -2.429 1.517 -8.387 1.00 93.38 118 ILE A N 1
ATOM 894 C CA . ILE A 1 118 ? -1.159 1.991 -7.823 1.00 93.38 118 ILE A CA 1
ATOM 895 C C . ILE A 1 118 ? -1.303 2.476 -6.368 1.00 93.38 118 ILE A C 1
ATOM 897 O O . ILE A 1 118 ? -0.557 1.986 -5.525 1.00 93.38 118 ILE A O 1
ATOM 901 N N . PRO A 1 119 ? -2.250 3.372 -6.013 1.00 95.44 119 PRO A N 1
ATOM 902 C CA . PRO A 1 119 ? -2.406 3.823 -4.629 1.00 95.44 119 PRO A CA 1
ATOM 903 C C . PRO A 1 119 ? -2.680 2.705 -3.616 1.00 95.44 119 PRO A C 1
ATOM 905 O O . PRO A 1 119 ? -2.287 2.834 -2.463 1.00 95.44 119 PRO A O 1
ATOM 908 N N . ILE A 1 120 ? -3.368 1.636 -4.018 1.00 95.44 120 ILE A N 1
ATOM 909 C CA . ILE A 1 120 ? -3.774 0.551 -3.115 1.00 95.44 120 ILE A CA 1
ATOM 910 C C . ILE A 1 120 ? -2.637 -0.447 -2.915 1.00 95.44 120 ILE A C 1
ATOM 912 O O . ILE A 1 120 ? -2.406 -0.897 -1.794 1.00 95.44 120 ILE A O 1
ATOM 916 N N . VAL A 1 121 ? -1.867 -0.713 -3.972 1.00 93.62 121 VAL A N 1
ATOM 917 C CA . VAL A 1 121 ? -0.612 -1.465 -3.863 1.00 93.62 121 VAL A CA 1
ATOM 918 C C . VAL A 1 121 ? 0.389 -0.698 -3.000 1.00 93.62 121 VAL A C 1
ATOM 920 O O . VAL A 1 121 ? 0.910 -1.257 -2.046 1.00 93.62 121 VAL A O 1
ATOM 923 N N . LEU A 1 122 ? 0.573 0.607 -3.229 1.00 95.06 122 LEU A N 1
ATOM 924 C CA . LEU A 1 122 ? 1.419 1.443 -2.367 1.00 95.06 122 LEU A CA 1
ATOM 925 C C . LEU A 1 122 ? 0.963 1.424 -0.901 1.00 95.06 122 LEU A C 1
ATOM 927 O O . LEU A 1 122 ? 1.802 1.365 -0.012 1.00 95.06 122 LEU A O 1
ATOM 931 N N . ALA A 1 123 ? -0.345 1.453 -0.633 1.00 96.38 123 ALA A N 1
ATOM 932 C CA . ALA A 1 123 ? -0.871 1.339 0.728 1.00 96.38 123 ALA A CA 1
ATOM 933 C C . ALA A 1 123 ? -0.529 0.012 1.400 1.00 96.38 123 ALA A C 1
ATOM 935 O O . ALA A 1 123 ? -0.221 0.018 2.587 1.00 96.38 123 ALA A O 1
ATOM 936 N N . HIS A 1 124 ? -0.532 -1.089 0.652 1.00 94.81 124 HIS A N 1
ATOM 937 C CA . HIS A 1 124 ? -0.088 -2.385 1.154 1.00 94.81 124 HIS A CA 1
ATOM 938 C C . HIS A 1 124 ? 1.421 -2.369 1.467 1.00 94.81 124 HIS A C 1
ATOM 940 O O . HIS A 1 124 ? 1.822 -2.675 2.584 1.00 94.81 124 HIS A O 1
ATOM 946 N N . GLU A 1 125 ? 2.262 -1.911 0.538 1.00 93.50 125 GLU A N 1
ATOM 947 C CA . GLU A 1 125 ? 3.717 -1.888 0.756 1.00 93.50 125 GLU A CA 1
ATOM 948 C C . GLU A 1 125 ? 4.151 -0.937 1.883 1.00 93.50 125 GLU A C 1
ATOM 950 O O . GLU A 1 125 ? 5.018 -1.251 2.694 1.00 93.50 125 GLU A O 1
ATOM 955 N N . ILE A 1 126 ? 3.534 0.241 1.980 1.00 95.50 126 ILE A N 1
ATOM 956 C CA . ILE A 1 126 ? 3.851 1.213 3.036 1.00 95.50 126 ILE A CA 1
ATOM 957 C C . ILE A 1 126 ? 3.330 0.721 4.392 1.00 95.50 126 ILE A C 1
ATOM 959 O O . ILE A 1 126 ? 3.942 0.993 5.425 1.00 95.50 126 ILE A O 1
ATOM 963 N N . ALA A 1 127 ? 2.238 -0.047 4.407 1.00 95.62 127 ALA A N 1
ATOM 964 C CA . ALA A 1 127 ? 1.769 -0.707 5.617 1.00 95.62 127 ALA A CA 1
ATOM 965 C C . ALA A 1 127 ? 2.780 -1.732 6.148 1.00 95.62 127 ALA A C 1
ATOM 967 O O . ALA A 1 127 ? 2.913 -1.840 7.365 1.00 95.62 127 ALA A O 1
ATOM 968 N N . HIS A 1 128 ? 3.551 -2.398 5.282 1.00 93.12 128 HIS A N 1
ATOM 969 C CA . HIS A 1 128 ? 4.671 -3.231 5.733 1.00 93.12 128 HIS A CA 1
ATOM 970 C C . HIS A 1 128 ? 5.738 -2.414 6.453 1.00 93.12 128 HIS A C 1
ATOM 972 O O . HIS A 1 128 ? 6.188 -2.848 7.504 1.00 93.12 128 HIS A O 1
ATOM 978 N N . ILE A 1 129 ? 6.092 -1.213 5.975 1.00 92.94 129 ILE A N 1
ATOM 979 C CA . ILE A 1 129 ? 7.018 -0.302 6.685 1.00 92.94 129 ILE A CA 1
ATOM 980 C C . ILE A 1 129 ? 6.455 0.085 8.062 1.00 92.94 129 ILE A C 1
ATOM 982 O O . ILE A 1 129 ? 7.189 0.124 9.053 1.00 92.94 129 ILE A O 1
ATOM 986 N N . LEU A 1 130 ? 5.149 0.344 8.155 1.00 93.81 130 LEU A N 1
ATOM 987 C CA . LEU A 1 130 ? 4.507 0.652 9.433 1.00 93.81 130 LEU A CA 1
ATOM 988 C C . LEU A 1 130 ? 4.545 -0.545 10.393 1.00 93.81 130 LEU A C 1
ATOM 990 O O . LEU A 1 130 ? 4.923 -0.380 11.553 1.00 93.81 130 LEU A O 1
ATOM 994 N N . ASP A 1 131 ? 4.200 -1.740 9.909 1.00 93.50 131 ASP A N 1
ATOM 995 C CA . ASP A 1 131 ? 4.256 -2.988 10.678 1.00 93.50 131 ASP A CA 1
ATOM 996 C C . ASP A 1 131 ? 5.655 -3.203 11.254 1.00 93.50 131 ASP A C 1
ATOM 998 O O . ASP A 1 131 ? 5.854 -3.357 12.458 1.00 93.50 131 ASP A O 1
ATOM 1002 N N . ILE A 1 132 ? 6.641 -3.085 10.377 1.00 89.56 132 ILE A N 1
ATOM 1003 C CA . ILE A 1 132 ? 8.064 -3.108 10.665 1.00 89.56 132 ILE A CA 1
ATOM 1004 C C . ILE A 1 132 ? 8.427 -2.156 11.812 1.00 89.56 132 ILE A C 1
ATOM 1006 O O . ILE A 1 132 ? 9.076 -2.566 12.781 1.00 89.56 132 ILE A O 1
ATOM 1010 N N . THR A 1 133 ? 7.990 -0.902 11.719 1.00 89.38 133 THR A N 1
ATOM 1011 C CA . THR A 1 133 ? 8.370 0.181 12.632 1.00 89.38 133 THR A CA 1
ATOM 1012 C C . THR A 1 133 ? 7.767 -0.040 14.012 1.00 89.38 133 THR A C 1
ATOM 1014 O O . THR A 1 133 ? 8.440 0.129 15.027 1.00 89.38 133 THR A O 1
ATOM 1017 N N . LEU A 1 134 ? 6.511 -0.480 14.045 1.00 90.75 134 LEU A N 1
ATOM 1018 C CA . LEU A 1 134 ? 5.757 -0.704 15.273 1.00 90.75 134 LEU A CA 1
ATOM 1019 C C . LEU A 1 134 ? 5.922 -2.116 15.845 1.00 90.75 134 LEU A C 1
ATOM 1021 O O . LEU A 1 134 ? 5.417 -2.387 16.932 1.00 90.75 134 LEU A O 1
ATOM 1025 N N . LYS A 1 135 ? 6.569 -3.028 15.106 1.00 91.12 135 LYS A N 1
ATOM 1026 C CA . LYS A 1 135 ? 6.525 -4.479 15.358 1.00 91.12 135 LYS A CA 1
ATOM 1027 C C . LYS A 1 135 ? 5.068 -4.940 15.534 1.00 91.12 135 LYS A C 1
ATOM 1029 O O . LYS A 1 135 ? 4.708 -5.604 16.514 1.00 91.12 135 LYS A O 1
ATOM 1034 N N . ALA A 1 136 ? 4.202 -4.498 14.616 1.00 91.62 136 ALA A N 1
ATOM 1035 C CA . ALA A 1 136 ? 2.756 -4.654 14.734 1.00 91.62 136 ALA A CA 1
ATOM 1036 C C . ALA A 1 136 ? 2.293 -6.104 14.523 1.00 91.62 136 ALA A C 1
ATOM 1038 O O . ALA A 1 136 ? 1.201 -6.456 14.973 1.00 91.62 136 ALA A O 1
ATOM 1039 N N . THR A 1 137 ? 3.113 -6.959 13.929 1.00 91.69 137 THR A N 1
ATOM 1040 C CA . THR A 1 137 ? 2.845 -8.384 13.768 1.00 91.69 137 THR A CA 1
ATOM 1041 C C . THR A 1 137 ? 4.079 -9.229 14.109 1.00 91.69 137 THR A C 1
ATOM 1043 O O . THR A 1 137 ? 5.202 -8.718 14.171 1.00 91.69 137 THR A O 1
ATOM 1046 N N . PRO A 1 138 ? 3.906 -10.536 14.394 1.00 87.62 138 PRO A N 1
ATOM 1047 C CA . PRO A 1 138 ? 5.035 -11.451 14.484 1.00 87.62 138 PRO A CA 1
ATOM 1048 C C . PRO A 1 138 ? 5.815 -11.489 13.157 1.00 87.62 138 PRO A C 1
ATOM 1050 O O . PRO A 1 138 ? 5.192 -11.371 12.106 1.00 87.62 138 PRO A O 1
ATOM 1053 N N . PRO A 1 139 ? 7.125 -11.805 13.158 1.00 75.69 139 PRO A N 1
ATOM 1054 C CA . PRO A 1 139 ? 7.946 -11.894 11.937 1.00 75.69 139 PRO A CA 1
ATOM 1055 C C . PRO A 1 139 ? 7.504 -12.958 10.904 1.00 75.69 139 PRO A C 1
ATOM 1057 O O . PRO A 1 139 ? 8.194 -13.193 9.916 1.00 75.69 139 PRO A O 1
ATOM 1060 N N . SER A 1 140 ? 6.394 -13.663 11.145 1.00 65.75 140 SER A N 1
ATOM 1061 C CA . SER A 1 140 ? 5.811 -14.663 10.251 1.00 65.75 140 SER A CA 1
ATOM 1062 C C . SER A 1 140 ? 4.888 -14.013 9.214 1.00 65.75 140 SER A C 1
ATOM 1064 O O . SER A 1 140 ? 3.922 -13.341 9.583 1.00 65.75 140 SER A O 1
ATOM 1066 N N . GLY A 1 141 ? 5.134 -14.300 7.933 1.00 79.38 141 GLY A N 1
ATOM 1067 C CA . GLY A 1 141 ? 4.578 -13.559 6.794 1.00 79.38 141 GLY A CA 1
ATOM 1068 C C . GLY A 1 141 ? 3.056 -13.382 6.760 1.00 79.38 141 GLY A C 1
ATOM 1069 O O . GLY A 1 141 ? 2.596 -12.286 6.463 1.00 79.38 141 GLY A O 1
ATOM 1070 N N . MET A 1 142 ? 2.253 -14.394 7.125 1.00 88.25 142 MET A N 1
ATOM 1071 C CA . MET A 1 142 ? 0.798 -14.296 6.930 1.00 88.25 142 MET A CA 1
ATOM 1072 C C . MET A 1 142 ? 0.171 -13.143 7.727 1.00 88.25 142 MET A C 1
ATOM 1074 O O . MET A 1 142 ? -0.692 -12.447 7.203 1.00 88.25 142 MET A O 1
ATOM 1078 N N . TYR A 1 143 ? 0.574 -12.929 8.983 1.00 91.75 143 TYR A N 1
ATOM 1079 C CA . TYR A 1 143 ? -0.004 -11.844 9.784 1.00 91.75 143 TYR A CA 1
ATOM 1080 C C . TYR A 1 143 ? 0.379 -10.472 9.237 1.00 91.75 143 TYR A C 1
ATOM 1082 O O . TYR A 1 143 ? -0.490 -9.609 9.160 1.00 91.75 143 TYR A O 1
ATOM 1090 N N . SER A 1 144 ? 1.635 -10.301 8.820 1.00 91.00 144 SER A N 1
ATOM 1091 C CA . SER A 1 144 ? 2.131 -9.063 8.212 1.00 91.00 144 SER A CA 1
ATOM 1092 C C . SER A 1 144 ? 1.370 -8.726 6.923 1.00 91.00 144 SER A C 1
ATOM 1094 O O . SER A 1 144 ? 0.888 -7.613 6.737 1.00 91.00 144 SER A O 1
ATOM 1096 N N . GLU A 1 145 ? 1.124 -9.728 6.080 1.00 90.56 145 GLU A N 1
ATOM 1097 C CA . GLU A 1 145 ? 0.369 -9.591 4.827 1.00 90.56 145 GLU A CA 1
ATOM 1098 C C . GLU A 1 145 ? -1.101 -9.227 5.059 1.00 90.56 145 GLU A C 1
ATOM 1100 O O . GLU A 1 145 ? -1.614 -8.282 4.459 1.00 90.56 145 GLU A O 1
ATOM 1105 N N . LEU A 1 146 ? -1.781 -9.921 5.980 1.00 93.38 146 LEU A N 1
ATOM 1106 C CA . LEU A 1 146 ? -3.173 -9.608 6.321 1.00 93.38 146 LEU A CA 1
ATOM 1107 C C . LEU A 1 146 ? -3.302 -8.250 7.025 1.00 93.38 146 LEU A C 1
ATOM 1109 O O . LEU A 1 146 ? -4.295 -7.548 6.831 1.00 93.38 146 LEU A O 1
ATOM 1113 N N . TYR A 1 147 ? -2.307 -7.860 7.820 1.00 95.25 147 TYR A N 1
ATOM 1114 C CA . TYR A 1 147 ? -2.221 -6.532 8.419 1.00 95.25 147 TYR A CA 1
ATOM 1115 C C . TYR A 1 147 ? -2.095 -5.450 7.337 1.00 95.25 147 TYR A C 1
ATOM 1117 O O . TYR A 1 147 ? -2.864 -4.484 7.336 1.00 95.25 147 TYR A O 1
ATOM 1125 N N . ALA A 1 148 ? -1.198 -5.645 6.369 1.00 94.44 148 ALA A N 1
ATOM 1126 C CA . ALA A 1 148 ? -1.022 -4.736 5.245 1.00 94.44 148 ALA A CA 1
ATOM 1127 C C . ALA A 1 148 ? -2.275 -4.647 4.358 1.00 94.44 148 ALA A C 1
ATOM 1129 O O . ALA A 1 148 ? -2.685 -3.550 3.968 1.00 94.44 148 ALA A O 1
ATOM 1130 N N . ASP A 1 149 ? -2.949 -5.771 4.100 1.00 95.19 149 ASP A N 1
ATOM 1131 C CA . ASP A 1 149 ? -4.225 -5.793 3.382 1.00 95.19 149 ASP A CA 1
ATOM 1132 C C . ASP A 1 149 ? -5.319 -5.022 4.129 1.00 95.19 149 ASP A C 1
ATOM 1134 O O . ASP A 1 149 ? -6.044 -4.240 3.509 1.00 95.19 149 ASP A O 1
ATOM 1138 N N . PHE A 1 150 ? -5.422 -5.185 5.453 1.00 97.25 150 PHE A N 1
ATOM 1139 C CA . PHE A 1 150 ? -6.366 -4.430 6.279 1.00 97.25 150 PHE A CA 1
ATOM 1140 C C . PHE A 1 150 ? -6.120 -2.920 6.163 1.00 97.25 150 PHE A C 1
ATOM 1142 O O . PHE A 1 150 ? -7.045 -2.159 5.868 1.00 97.25 150 PHE A O 1
ATOM 1149 N N . LEU A 1 151 ? -4.874 -2.471 6.332 1.00 97.44 151 LEU A N 1
ATOM 1150 C CA . LEU A 1 151 ? -4.524 -1.052 6.222 1.00 97.44 151 LEU A CA 1
ATOM 1151 C C . LEU A 1 151 ? -4.746 -0.491 4.813 1.00 97.44 151 LEU A C 1
ATOM 1153 O O . LEU A 1 151 ? -5.236 0.633 4.665 1.00 97.44 151 LEU A O 1
ATOM 1157 N N . SER A 1 152 ? -4.465 -1.284 3.780 1.00 96.44 152 SER A N 1
ATOM 1158 C CA . SER A 1 152 ? -4.777 -0.932 2.395 1.00 96.44 152 SER A CA 1
ATOM 1159 C C . SER A 1 152 ? -6.291 -0.769 2.177 1.00 96.44 152 SER A C 1
ATOM 1161 O O . SER A 1 152 ? -6.735 0.191 1.538 1.00 96.44 152 SER A O 1
ATOM 1163 N N . GLY A 1 153 ? -7.106 -1.621 2.806 1.00 96.75 153 GLY A N 1
ATOM 1164 C CA . GLY A 1 153 ? -8.562 -1.487 2.862 1.00 96.75 153 GLY A CA 1
ATOM 1165 C C . GLY A 1 153 ? -9.026 -0.176 3.505 1.00 96.75 153 GLY A C 1
ATOM 1166 O O . GLY A 1 153 ? -9.850 0.542 2.926 1.00 96.75 153 GLY A O 1
ATOM 1167 N N . CYS A 1 154 ? -8.456 0.185 4.661 1.00 97.69 154 CYS A N 1
ATOM 1168 C CA . CYS A 1 154 ? -8.716 1.468 5.325 1.00 97.69 154 CYS A CA 1
ATOM 1169 C C . CYS A 1 154 ? -8.392 2.653 4.404 1.00 97.69 154 CYS A C 1
ATOM 1171 O O . CYS A 1 154 ? -9.204 3.570 4.242 1.00 97.69 154 CYS A O 1
ATOM 1173 N N . PHE A 1 155 ? -7.228 2.618 3.749 1.00 97.06 155 PHE A N 1
ATOM 1174 C CA . PHE A 1 155 ? -6.823 3.667 2.818 1.00 97.06 155 PHE A CA 1
ATOM 1175 C C . PHE A 1 155 ? -7.756 3.755 1.603 1.00 97.06 155 PHE A C 1
ATOM 1177 O O . PHE A 1 155 ? -8.083 4.854 1.152 1.00 97.06 155 PHE A O 1
ATOM 1184 N N . MET A 1 156 ? -8.246 2.624 1.090 1.00 96.44 156 MET A N 1
ATOM 1185 C CA . MET A 1 156 ? -9.215 2.622 -0.005 1.00 96.44 156 MET A CA 1
ATOM 1186 C C . MET A 1 156 ? -10.522 3.322 0.391 1.00 96.44 156 MET A C 1
ATOM 1188 O O . MET A 1 156 ? -11.060 4.122 -0.382 1.00 96.44 156 MET A O 1
ATOM 1192 N N . ALA A 1 157 ? -11.016 3.083 1.609 1.00 95.88 157 ALA A N 1
ATOM 1193 C CA . ALA A 1 157 ? -12.188 3.777 2.136 1.00 95.88 157 ALA A CA 1
ATOM 1194 C C . ALA A 1 157 ? -11.941 5.288 2.266 1.00 95.88 157 ALA A C 1
ATOM 1196 O O . ALA A 1 157 ? -12.754 6.075 1.772 1.00 95.88 157 ALA A O 1
ATOM 1197 N N . TYR A 1 158 ? -10.805 5.692 2.843 1.00 95.56 158 TYR A N 1
ATOM 1198 C CA . TYR A 1 158 ? -10.372 7.091 2.919 1.00 95.56 158 TYR A CA 1
ATOM 1199 C C . TYR A 1 158 ? -10.343 7.761 1.540 1.00 95.56 158 TYR A C 1
ATOM 1201 O O . TYR A 1 158 ? -10.991 8.787 1.314 1.00 95.56 158 TYR A O 1
ATOM 1209 N N . ARG A 1 159 ? -9.654 7.137 0.581 1.00 94.69 159 ARG A N 1
ATOM 1210 C CA . ARG A 1 159 ? -9.496 7.649 -0.781 1.00 94.69 159 ARG A CA 1
ATOM 1211 C C . ARG A 1 159 ? -10.831 7.785 -1.506 1.00 94.69 159 ARG A C 1
ATOM 1213 O O . ARG A 1 159 ? -11.038 8.785 -2.189 1.00 94.69 159 ARG A O 1
ATOM 1220 N N . SER A 1 160 ? -11.744 6.825 -1.335 1.00 94.81 160 SER A N 1
ATOM 1221 C CA . SER A 1 160 ? -13.063 6.828 -1.992 1.00 94.81 160 SER A CA 1
ATOM 1222 C C . SER A 1 160 ? -13.930 8.047 -1.646 1.00 94.81 160 SER A C 1
ATOM 1224 O O . SER A 1 160 ? -14.890 8.346 -2.354 1.00 94.81 160 SER A O 1
ATOM 1226 N N . LYS A 1 161 ? -13.602 8.765 -0.563 1.00 92.81 161 LYS A N 1
ATOM 1227 C CA . LYS A 1 161 ? -14.252 10.027 -0.181 1.00 92.81 161 LYS A CA 1
ATOM 1228 C C . LYS A 1 161 ? -13.651 11.253 -0.857 1.00 92.81 161 LYS A C 1
ATOM 1230 O O . LYS A 1 161 ? -14.315 12.280 -0.937 1.00 92.81 161 LYS A O 1
ATOM 1235 N N . GLN A 1 162 ? -12.409 11.158 -1.313 1.00 91.69 162 GLN A N 1
ATOM 1236 C CA . GLN A 1 162 ? -11.666 12.270 -1.904 1.00 91.69 162 GLN A CA 1
ATOM 1237 C C . GLN A 1 162 ? -11.725 12.254 -3.426 1.00 91.69 162 GLN A C 1
ATOM 1239 O O . GLN A 1 162 ? -11.724 13.301 -4.066 1.00 91.69 162 GLN A O 1
ATOM 1244 N N . THR A 1 163 ? -11.740 11.060 -4.012 1.00 92.00 163 THR A N 1
ATOM 1245 C CA . THR A 1 163 ? -11.730 10.865 -5.456 1.00 92.00 163 THR A CA 1
ATOM 1246 C C . THR A 1 163 ? -12.422 9.558 -5.818 1.00 92.00 163 THR A C 1
ATOM 1248 O O . THR A 1 163 ? -12.632 8.690 -4.968 1.00 92.00 163 THR A O 1
ATOM 1251 N N . PHE A 1 164 ? -12.774 9.409 -7.094 1.00 90.56 164 PHE A N 1
ATOM 1252 C CA . PHE A 1 164 ? -13.294 8.148 -7.602 1.00 90.56 164 PHE A CA 1
ATOM 1253 C C . PHE A 1 164 ? -12.285 7.023 -7.349 1.00 90.56 164 PHE A C 1
ATOM 1255 O O . PHE A 1 164 ? -11.094 7.149 -7.642 1.00 90.56 164 PHE A O 1
ATOM 1262 N N . ALA A 1 165 ? -12.778 5.910 -6.816 1.00 90.31 165 ALA A N 1
ATOM 1263 C CA . ALA A 1 165 ? -11.974 4.744 -6.517 1.00 90.31 165 ALA A CA 1
ATOM 1264 C C . ALA A 1 165 ? -12.771 3.488 -6.895 1.00 90.31 165 ALA A C 1
ATOM 1266 O O . ALA A 1 165 ? -13.843 3.233 -6.346 1.00 90.31 165 ALA A O 1
ATOM 1267 N N . ASP A 1 166 ? -12.262 2.704 -7.847 1.00 91.69 166 ASP A N 1
ATOM 1268 C CA . ASP A 1 166 ? -12.899 1.452 -8.265 1.00 91.69 166 ASP A CA 1
ATOM 1269 C C . ASP A 1 166 ? -12.605 0.350 -7.237 1.00 91.69 166 ASP A C 1
ATOM 1271 O O . ASP A 1 166 ? -11.625 -0.391 -7.349 1.00 91.69 166 ASP A O 1
ATOM 1275 N N . VAL A 1 167 ? -13.434 0.285 -6.191 1.00 90.38 167 VAL A N 1
ATOM 1276 C CA . VAL A 1 167 ? -13.292 -0.673 -5.078 1.00 90.38 167 VAL A CA 1
ATOM 1277 C C . VAL A 1 167 ? -13.280 -2.110 -5.583 1.00 90.38 167 VAL A C 1
ATOM 1279 O O . VAL A 1 167 ? -12.450 -2.906 -5.152 1.00 90.38 167 VAL A O 1
ATOM 1282 N N . SER A 1 168 ? -14.157 -2.434 -6.534 1.00 89.94 168 SER A N 1
ATOM 1283 C CA . SER A 1 168 ? -14.278 -3.799 -7.048 1.00 89.94 168 SER A CA 1
ATOM 1284 C C . SER A 1 168 ? -13.029 -4.216 -7.816 1.00 89.94 168 SER A C 1
ATOM 1286 O O . SER A 1 168 ? -12.532 -5.326 -7.627 1.00 89.94 168 SER A O 1
ATOM 1288 N N . ASN A 1 169 ? -12.493 -3.338 -8.668 1.00 90.38 169 ASN A N 1
ATOM 1289 C CA . ASN A 1 169 ? -11.304 -3.670 -9.442 1.00 90.38 169 ASN A CA 1
ATOM 1290 C C . ASN A 1 169 ? -10.035 -3.744 -8.586 1.00 90.38 169 ASN A C 1
ATOM 1292 O O . ASN A 1 169 ? -9.205 -4.621 -8.815 1.00 90.38 169 ASN A O 1
ATOM 1296 N N . ASN A 1 170 ? -9.924 -2.882 -7.572 1.00 89.56 170 ASN A N 1
ATOM 1297 C CA . ASN A 1 170 ? -8.841 -2.938 -6.591 1.00 89.56 170 ASN A CA 1
ATOM 1298 C C . ASN A 1 170 ? -8.879 -4.227 -5.768 1.00 89.56 170 ASN A C 1
ATOM 1300 O O . ASN A 1 170 ? -7.858 -4.894 -5.641 1.00 89.56 170 ASN A O 1
ATOM 1304 N N . LEU A 1 171 ? -10.056 -4.638 -5.290 1.00 86.88 171 LEU A N 1
ATOM 1305 C CA . LEU A 1 171 ? -10.198 -5.894 -4.555 1.00 86.88 171 LEU A CA 1
ATOM 1306 C C . LEU A 1 171 ? -9.805 -7.102 -5.418 1.00 86.88 171 LEU A C 1
ATOM 1308 O O . LEU A 1 171 ? -9.086 -7.983 -4.956 1.00 86.88 171 LEU A O 1
ATOM 1312 N N . ARG A 1 172 ? -10.215 -7.123 -6.696 1.00 87.50 172 ARG A N 1
ATOM 1313 C CA . ARG A 1 172 ? -9.786 -8.168 -7.641 1.00 87.50 172 ARG A CA 1
ATOM 1314 C C . ARG A 1 172 ? -8.274 -8.172 -7.860 1.00 87.50 172 ARG A C 1
ATOM 1316 O O . ARG A 1 172 ? -7.704 -9.245 -8.026 1.00 87.50 172 ARG A O 1
ATOM 1323 N N . TRP A 1 173 ? -7.630 -7.005 -7.865 1.00 86.25 173 TRP A N 1
ATOM 1324 C CA . TRP A 1 173 ? -6.174 -6.928 -7.954 1.00 86.25 173 TRP A CA 1
ATOM 1325 C C . TRP A 1 173 ? -5.499 -7.508 -6.710 1.00 86.25 173 TRP A C 1
ATOM 1327 O O . TRP A 1 173 ? -4.623 -8.350 -6.862 1.00 86.25 173 TRP A O 1
ATOM 1337 N N . VAL A 1 174 ? -5.953 -7.145 -5.505 1.00 80.56 174 VAL A N 1
ATOM 1338 C CA . VAL A 1 174 ? -5.450 -7.706 -4.233 1.00 80.56 174 VAL A CA 1
ATOM 1339 C C . VAL A 1 174 ? -5.576 -9.234 -4.214 1.00 80.56 174 VAL A C 1
ATOM 1341 O O . VAL A 1 174 ? -4.621 -9.935 -3.894 1.00 80.56 174 VAL A O 1
ATOM 1344 N N . VAL A 1 175 ? -6.721 -9.768 -4.653 1.00 79.38 175 VAL A N 1
ATOM 1345 C CA . VAL A 1 175 ? -6.922 -11.219 -4.822 1.00 79.38 175 VAL A CA 1
ATOM 1346 C C . VAL A 1 175 ? -5.911 -11.818 -5.795 1.00 79.38 175 VAL A C 1
ATOM 1348 O O . VAL A 1 175 ? -5.335 -12.862 -5.509 1.00 79.38 175 VAL A O 1
ATOM 1351 N N . ARG A 1 176 ? -5.705 -11.167 -6.945 1.00 79.56 176 ARG A N 1
ATOM 1352 C CA . ARG A 1 176 ? -4.820 -11.643 -8.012 1.00 79.56 176 ARG A CA 1
ATOM 1353 C C . ARG A 1 176 ? -3.360 -11.690 -7.573 1.00 79.56 176 ARG A C 1
ATOM 1355 O O . ARG A 1 176 ? -2.675 -12.647 -7.904 1.00 79.56 176 ARG A O 1
ATOM 1362 N N . ILE A 1 177 ? -2.876 -10.673 -6.864 1.00 70.62 177 ILE A N 1
ATOM 1363 C CA . ILE A 1 177 ? -1.489 -10.657 -6.373 1.00 70.62 177 ILE A CA 1
ATOM 1364 C C . ILE A 1 177 ? -1.294 -11.601 -5.181 1.00 70.62 177 ILE A C 1
ATOM 1366 O O . ILE A 1 177 ? -0.183 -12.058 -4.942 1.00 70.62 177 ILE A O 1
ATOM 1370 N N . GLY A 1 178 ? -2.377 -11.943 -4.478 1.00 57.78 178 GLY A N 1
ATOM 1371 C CA . GLY A 1 178 ? -2.415 -13.026 -3.500 1.00 57.78 178 GLY A CA 1
ATOM 1372 C C . GLY A 1 178 ? -2.608 -14.426 -4.094 1.00 57.78 178 GLY A C 1
ATOM 1373 O O . GLY A 1 178 ? -2.719 -15.377 -3.324 1.00 57.78 178 GLY A O 1
ATOM 1374 N N . ASP A 1 179 ? -2.691 -14.579 -5.422 1.00 54.44 179 ASP A N 1
ATOM 1375 C CA . ASP A 1 179 ? -2.861 -15.879 -6.074 1.00 54.44 179 ASP A CA 1
ATOM 1376 C C . ASP A 1 179 ? -1.526 -16.646 -6.146 1.00 54.44 179 ASP A C 1
ATOM 1378 O O . ASP A 1 179 ? -0.547 -16.251 -6.782 1.00 54.44 179 ASP A O 1
ATOM 1382 N N . TYR A 1 180 ? -1.528 -17.790 -5.469 1.00 52.72 180 TYR A N 1
ATOM 1383 C CA . TYR A 1 180 ? -0.407 -18.653 -5.098 1.00 52.72 180 TYR A CA 1
ATOM 1384 C C . TYR A 1 180 ? 0.313 -19.362 -6.231 1.00 52.72 180 TYR A C 1
ATOM 1386 O O . TYR A 1 180 ? 1.335 -20.012 -6.014 1.00 52.72 180 TYR A O 1
ATOM 1394 N N . THR A 1 181 ? -0.202 -19.261 -7.448 1.00 46.03 181 THR A N 1
ATOM 1395 C CA . THR A 1 181 ? 0.407 -19.922 -8.604 1.00 46.03 181 THR A CA 1
ATOM 1396 C C . THR A 1 181 ? 1.747 -19.290 -9.013 1.00 46.03 181 THR A C 1
ATOM 1398 O O . THR A 1 181 ? 2.505 -19.911 -9.758 1.00 46.03 181 THR A O 1
ATOM 1401 N N . ALA A 1 182 ? 2.096 -18.109 -8.479 1.00 46.47 182 ALA A N 1
ATOM 1402 C CA . ALA A 1 182 ? 3.359 -17.420 -8.751 1.00 46.47 182 ALA A CA 1
ATOM 1403 C C . ALA A 1 182 ? 4.365 -17.375 -7.577 1.00 46.47 182 ALA A C 1
ATOM 1405 O O . ALA A 1 182 ? 5.556 -17.216 -7.858 1.00 46.47 182 ALA A O 1
ATOM 1406 N N . VAL A 1 183 ? 3.936 -17.530 -6.314 1.00 47.88 183 VAL A N 1
ATOM 1407 C CA . VAL A 1 183 ? 4.772 -17.390 -5.096 1.00 47.88 183 VAL A CA 1
ATOM 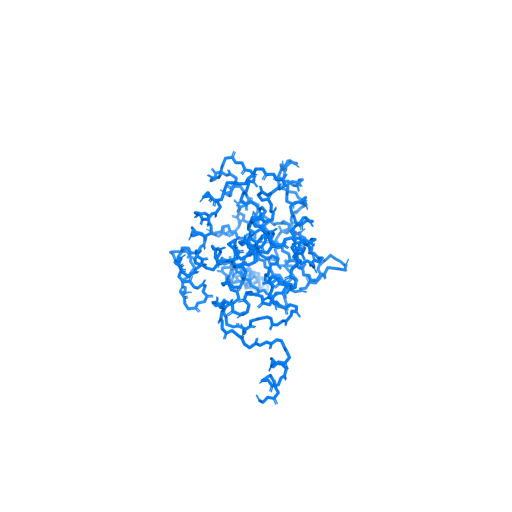1408 C C . VAL A 1 183 ? 4.373 -18.484 -4.087 1.00 47.88 183 VAL A C 1
ATOM 1410 O O . VAL A 1 183 ? 3.321 -18.431 -3.458 1.00 47.88 183 VAL A O 1
ATOM 1413 N N . GLY A 1 184 ? 5.157 -19.560 -4.026 1.00 44.44 184 GLY A N 1
ATOM 1414 C CA . GLY A 1 184 ? 4.695 -20.897 -3.624 1.00 44.44 184 GLY A CA 1
ATOM 1415 C C . GLY A 1 184 ? 4.574 -21.233 -2.130 1.00 44.44 184 GLY A C 1
ATOM 1416 O O . GLY A 1 184 ? 5.031 -22.311 -1.759 1.00 44.44 184 GLY A O 1
ATOM 1417 N N . ASP A 1 185 ? 3.959 -20.402 -1.275 1.00 54.56 185 ASP A N 1
ATOM 14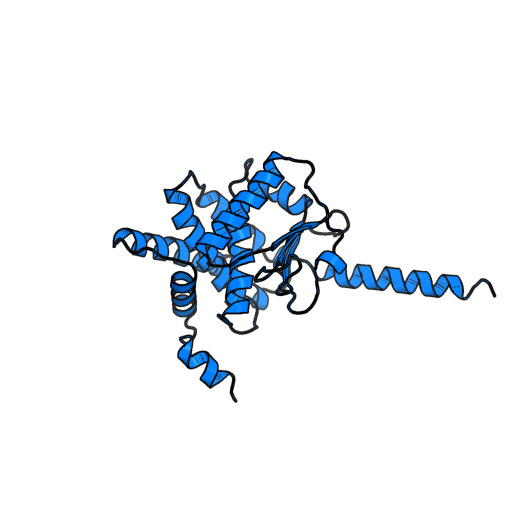18 C CA . ASP A 1 185 ? 3.633 -20.828 0.107 1.00 54.56 185 ASP A CA 1
ATOM 1419 C C . ASP A 1 185 ? 2.440 -20.072 0.758 1.00 54.56 185 ASP A C 1
ATOM 1421 O O . ASP A 1 185 ? 2.605 -18.953 1.256 1.00 54.56 185 ASP A O 1
ATOM 1425 N N . PRO A 1 186 ? 1.238 -20.684 0.840 1.00 56.12 186 PRO A N 1
ATOM 1426 C CA . PRO A 1 186 ? 0.084 -20.145 1.572 1.00 56.12 186 PRO A CA 1
ATOM 1427 C C . PRO A 1 186 ? 0.325 -19.823 3.046 1.00 56.12 186 PRO A C 1
ATOM 1429 O O . PRO A 1 186 ? -0.322 -18.917 3.575 1.00 56.12 186 PRO A O 1
ATOM 1432 N N . ALA A 1 187 ? 1.258 -20.511 3.709 1.00 59.06 187 ALA A N 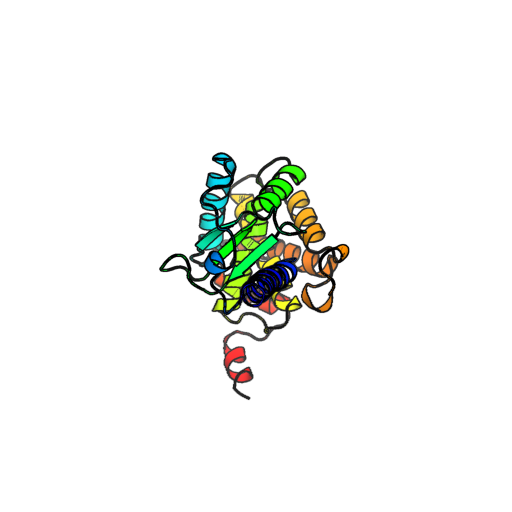1
ATOM 1433 C CA . ALA A 1 187 ? 1.590 -20.235 5.104 1.00 59.06 187 ALA A CA 1
ATOM 1434 C C . ALA A 1 187 ? 2.327 -18.894 5.282 1.00 59.06 187 ALA A C 1
ATOM 1436 O O . ALA A 1 187 ? 2.411 -18.385 6.401 1.00 59.06 187 ALA A O 1
ATOM 1437 N N . ARG A 1 188 ? 2.842 -18.305 4.193 1.00 66.19 188 ARG A N 1
ATOM 1438 C CA . ARG A 1 188 ? 3.571 -17.031 4.214 1.00 66.19 188 ARG A CA 1
ATOM 1439 C C . ARG A 1 188 ? 2.740 -15.830 3.791 1.00 66.19 188 ARG A C 1
ATOM 1441 O O . ARG A 1 188 ? 3.040 -14.755 4.279 1.00 66.19 188 ARG A O 1
ATOM 1448 N N . HIS A 1 189 ? 1.707 -15.993 2.962 1.00 72.81 189 HIS A N 1
ATOM 1449 C CA . HIS A 1 189 ? 0.980 -14.840 2.404 1.00 72.81 189 HIS A CA 1
ATOM 1450 C C . HIS A 1 189 ? -0.528 -14.790 2.723 1.00 72.81 189 HIS A C 1
ATOM 1452 O O . HIS A 1 189 ? -1.165 -13.775 2.462 1.00 72.81 189 HIS A O 1
ATOM 1458 N N . GLY A 1 190 ? -1.113 -15.844 3.314 1.00 78.00 190 GLY A N 1
ATOM 1459 C CA . GLY A 1 190 ? -2.553 -15.932 3.611 1.00 78.00 190 GLY A CA 1
ATOM 1460 C C . GLY A 1 190 ? -3.445 -16.141 2.375 1.00 78.00 190 GLY A C 1
ATOM 1461 O O . GLY A 1 190 ? -3.309 -15.473 1.355 1.00 78.00 190 GLY A O 1
ATOM 1462 N N . THR A 1 191 ? -4.367 -17.103 2.403 1.00 85.31 191 THR A N 1
ATOM 1463 C CA . THR A 1 191 ? -5.198 -17.480 1.234 1.00 85.31 191 THR A CA 1
ATOM 1464 C C . THR A 1 191 ? -5.892 -16.274 0.576 1.00 85.31 191 THR A C 1
ATOM 1466 O O . THR A 1 191 ? -6.188 -15.296 1.270 1.00 85.31 191 THR A O 1
ATOM 1469 N N . PRO A 1 192 ? -6.269 -16.325 -0.720 1.00 85.31 192 PRO A N 1
ATOM 1470 C CA . PRO A 1 192 ? -6.913 -15.177 -1.367 1.00 85.31 192 PRO A CA 1
ATOM 1471 C C . PRO A 1 192 ? -8.197 -14.745 -0.641 1.00 85.31 192 PRO A C 1
ATOM 1473 O O . PRO A 1 192 ? -8.525 -13.560 -0.580 1.00 85.31 192 PRO A O 1
ATOM 1476 N N . MET A 1 193 ? -8.896 -15.702 -0.018 1.00 88.44 193 MET A N 1
ATOM 1477 C CA . MET A 1 193 ? -10.065 -15.445 0.821 1.00 88.44 193 MET A CA 1
ATOM 1478 C C . MET A 1 193 ? -9.712 -14.704 2.120 1.00 88.44 193 MET A C 1
ATOM 1480 O O . MET A 1 193 ? -10.422 -13.767 2.475 1.00 88.44 193 MET A O 1
ATOM 1484 N N . GLN A 1 194 ? -8.624 -15.071 2.807 1.00 90.69 194 GLN A N 1
ATOM 1485 C CA . GLN A 1 194 ? -8.156 -14.356 4.003 1.00 90.69 194 GLN A CA 1
ATOM 1486 C C . GLN A 1 194 ? -7.731 -12.923 3.667 1.00 90.69 194 GLN A C 1
ATOM 1488 O O . GLN A 1 194 ? -8.176 -11.995 4.334 1.00 90.69 194 GLN A O 1
ATOM 1493 N N . ARG A 1 195 ? -6.954 -12.734 2.595 1.00 91.38 195 ARG A N 1
ATOM 1494 C CA . ARG A 1 195 ? -6.519 -11.408 2.120 1.00 91.38 195 ARG A CA 1
ATOM 1495 C C . ARG A 1 195 ? -7.696 -10.501 1.774 1.00 91.38 195 ARG A C 1
ATOM 1497 O O . ARG A 1 195 ? -7.797 -9.372 2.248 1.00 91.38 195 ARG A O 1
ATOM 1504 N N . THR A 1 196 ? -8.664 -11.039 1.028 1.00 91.12 196 THR A N 1
ATOM 1505 C CA . THR A 1 196 ? -9.927 -10.347 0.712 1.00 91.12 196 THR A CA 1
ATOM 1506 C C . THR A 1 196 ? -10.693 -9.968 1.973 1.00 91.12 196 THR A C 1
ATOM 1508 O O . THR A 1 196 ? -11.215 -8.856 2.068 1.00 91.12 196 THR A O 1
ATOM 1511 N N . ALA A 1 197 ? -10.787 -10.889 2.937 1.00 93.81 197 ALA A N 1
ATOM 1512 C CA . ALA A 1 197 ? -11.490 -10.651 4.188 1.00 93.81 197 ALA A CA 1
ATOM 1513 C C . ALA A 1 197 ? -10.810 -9.551 5.014 1.00 93.81 197 ALA A C 1
ATOM 1515 O O . ALA A 1 197 ? -11.512 -8.670 5.508 1.00 93.81 197 ALA A O 1
ATOM 1516 N N . ALA A 1 198 ? -9.477 -9.555 5.102 1.00 95.38 198 ALA A N 1
ATOM 1517 C CA . ALA A 1 198 ? -8.706 -8.534 5.804 1.00 95.38 198 ALA A CA 1
ATOM 1518 C C . ALA A 1 198 ? -8.872 -7.156 5.153 1.00 95.38 198 ALA A C 1
ATOM 1520 O O . ALA A 1 198 ? -9.248 -6.195 5.825 1.00 95.38 198 ALA A O 1
ATOM 1521 N N . PHE A 1 199 ? -8.718 -7.078 3.828 1.00 95.50 199 PHE A N 1
ATOM 1522 C CA . PHE A 1 199 ? -8.941 -5.846 3.072 1.00 95.50 199 PHE A CA 1
ATOM 1523 C C . PHE A 1 199 ? -10.354 -5.292 3.275 1.00 95.50 199 PHE A C 1
ATOM 1525 O O . PHE A 1 199 ? -10.543 -4.109 3.565 1.00 95.50 199 PHE A O 1
ATOM 1532 N N . LYS A 1 200 ? -11.377 -6.148 3.150 1.00 95.62 200 LYS A N 1
ATOM 1533 C CA . LYS A 1 200 ? -12.771 -5.741 3.347 1.00 95.62 200 LYS A CA 1
ATOM 1534 C C . LYS A 1 200 ? -13.022 -5.277 4.784 1.00 95.62 200 LYS A C 1
ATOM 1536 O O . LYS A 1 200 ? -13.715 -4.280 4.970 1.00 95.62 200 LYS A O 1
ATOM 1541 N N . ALA A 1 201 ? -12.458 -5.966 5.775 1.00 97.56 201 ALA A N 1
ATOM 1542 C CA . ALA A 1 201 ? -12.592 -5.592 7.178 1.00 97.56 201 ALA A CA 1
ATOM 1543 C C . ALA A 1 201 ? -12.019 -4.193 7.447 1.00 97.56 201 ALA A C 1
ATOM 1545 O O . ALA A 1 201 ? -12.696 -3.383 8.075 1.00 97.56 201 ALA A O 1
ATOM 1546 N N . GLY A 1 202 ? -10.840 -3.870 6.906 1.00 97.69 202 GLY A N 1
ATOM 1547 C CA . GLY A 1 202 ? -10.266 -2.528 7.026 1.00 97.69 202 GLY A CA 1
ATOM 1548 C C . GLY A 1 202 ? -11.103 -1.454 6.327 1.00 97.69 202 GLY A C 1
ATOM 1549 O O . GLY A 1 202 ? -11.375 -0.393 6.893 1.00 97.69 202 GLY A O 1
ATOM 1550 N N . PHE A 1 203 ? -11.595 -1.748 5.120 1.00 96.75 203 PHE A N 1
ATOM 1551 C CA . PHE A 1 203 ? -12.479 -0.839 4.385 1.00 96.75 203 PHE A CA 1
ATOM 1552 C C . PHE A 1 203 ? -13.768 -0.518 5.160 1.00 96.75 203 PHE A C 1
ATOM 1554 O O . PHE A 1 203 ? -14.165 0.647 5.258 1.00 96.75 203 PHE A O 1
ATOM 1561 N N . ASP A 1 204 ? -14.423 -1.540 5.714 1.00 96.50 204 ASP A N 1
ATOM 1562 C CA . ASP A 1 204 ? -15.661 -1.377 6.476 1.00 96.50 204 ASP A CA 1
ATOM 1563 C C . ASP A 1 204 ? -15.412 -0.667 7.811 1.00 96.50 204 ASP A C 1
ATOM 1565 O O . ASP A 1 204 ? -16.101 0.311 8.109 1.00 96.50 204 ASP A O 1
ATOM 1569 N N . TRP A 1 205 ? -14.377 -1.071 8.556 1.00 97.69 205 TRP A N 1
ATOM 1570 C CA . TRP A 1 205 ? -14.002 -0.433 9.819 1.00 97.69 205 TRP A CA 1
ATOM 1571 C C . TRP A 1 205 ? -13.760 1.068 9.641 1.00 97.69 205 TRP A C 1
ATOM 1573 O O . TRP A 1 205 ? -14.316 1.881 10.380 1.00 97.69 205 TRP A O 1
ATOM 1583 N N . TYR A 1 206 ? -13.001 1.469 8.616 1.00 97.06 206 TYR A N 1
ATOM 1584 C CA . TYR A 1 206 ? -12.734 2.885 8.364 1.00 97.06 206 TYR A CA 1
ATOM 1585 C C . TYR A 1 206 ? -14.020 3.668 8.064 1.00 97.06 206 TYR A C 1
ATOM 1587 O O . TYR A 1 206 ? -14.208 4.789 8.541 1.00 97.06 206 TYR A O 1
ATOM 1595 N N . LYS A 1 207 ? -14.946 3.080 7.296 1.00 95.88 207 LYS A N 1
ATOM 1596 C CA . LYS A 1 207 ? -16.249 3.704 7.025 1.00 95.88 207 LYS A CA 1
ATOM 1597 C C . LYS A 1 207 ? -17.084 3.885 8.289 1.00 95.88 207 LYS A C 1
ATOM 1599 O O . LYS A 1 207 ? -17.771 4.900 8.392 1.00 95.88 207 LYS A O 1
ATOM 1604 N N . GLU A 1 208 ? -17.039 2.934 9.216 1.00 96.56 208 GLU A N 1
ATOM 1605 C CA . GLU A 1 208 ? -17.720 3.044 10.509 1.00 96.56 208 GLU A CA 1
ATOM 1606 C C . GLU A 1 208 ? -17.145 4.194 11.339 1.00 96.56 208 GLU A C 1
ATOM 1608 O O . GLU A 1 208 ? -17.911 5.008 11.853 1.00 96.56 208 GLU A O 1
ATOM 1613 N N . GLN A 1 209 ? -15.815 4.336 11.385 1.00 95.75 209 GLN A N 1
ATOM 1614 C CA . GLN A 1 209 ? -15.171 5.459 12.075 1.00 95.75 209 GLN A CA 1
ATOM 1615 C C . GLN A 1 209 ? -15.578 6.813 11.475 1.00 95.75 209 GLN A C 1
ATOM 1617 O O . GLN A 1 209 ? -15.902 7.756 12.198 1.00 95.75 209 GLN A O 1
ATOM 1622 N N . LEU A 1 210 ? -15.640 6.908 10.143 1.00 91.62 210 LEU A N 1
ATOM 1623 C CA . LEU A 1 210 ? -16.119 8.122 9.480 1.00 91.62 210 LEU A CA 1
ATOM 1624 C C . LEU A 1 210 ? -17.585 8.437 9.804 1.00 91.62 210 LEU A C 1
ATOM 1626 O O . LEU A 1 210 ? -17.942 9.608 9.921 1.00 91.62 210 LEU A O 1
ATOM 1630 N N . ALA A 1 211 ? -18.442 7.420 9.932 1.00 92.75 211 ALA A N 1
ATOM 1631 C CA . ALA A 1 211 ? -19.867 7.611 10.207 1.00 92.75 211 ALA A CA 1
ATOM 1632 C C . ALA A 1 211 ? -20.123 8.257 11.579 1.00 92.75 211 ALA A C 1
ATOM 1634 O O . ALA A 1 211 ? -21.126 8.950 11.747 1.00 92.75 211 ALA A O 1
ATOM 1635 N N . VAL A 1 212 ? -19.203 8.075 12.529 1.00 93.25 212 VAL A N 1
ATOM 1636 C CA . VAL A 1 212 ? -19.247 8.698 13.861 1.00 93.25 212 VAL A CA 1
ATOM 1637 C C . VAL A 1 212 ? -18.391 9.967 13.967 1.00 93.25 212 VAL A C 1
ATOM 1639 O O . VAL A 1 212 ? -18.260 10.534 15.048 1.00 93.25 212 VAL A O 1
ATOM 1642 N N . GLY A 1 213 ? -17.834 10.450 12.851 1.00 90.06 213 GLY A N 1
ATOM 1643 C CA . GLY A 1 213 ? -17.068 11.697 12.790 1.00 90.06 213 GLY A CA 1
ATOM 1644 C C . GLY A 1 213 ? -15.627 11.597 13.298 1.00 90.06 213 GLY A C 1
ATOM 1645 O O . GLY A 1 213 ? -14.997 12.630 13.524 1.00 90.06 213 GLY A O 1
ATOM 1646 N N . CYS A 1 214 ? -15.088 10.388 13.472 1.00 89.69 214 CYS A N 1
ATOM 1647 C CA . CYS A 1 214 ? -13.697 10.205 13.873 1.00 89.69 214 CYS A CA 1
ATOM 1648 C C . CYS A 1 214 ? -12.741 10.558 12.727 1.00 89.69 214 CYS A C 1
ATOM 1650 O O . CYS A 1 214 ? -12.944 10.175 11.571 1.00 89.69 214 CYS A O 1
ATOM 1652 N N . VAL A 1 215 ? -11.654 11.252 13.066 1.00 86.38 215 VAL A N 1
ATOM 1653 C CA . VAL A 1 215 ? -10.492 11.397 12.187 1.00 86.38 215 VAL A CA 1
ATOM 1654 C C . VAL A 1 215 ? -9.554 10.245 12.501 1.00 86.38 215 VAL A C 1
ATOM 1656 O O . VAL A 1 215 ? -9.013 10.178 13.596 1.00 86.38 215 VAL A O 1
ATOM 1659 N N . VAL A 1 216 ? -9.395 9.342 11.541 1.00 88.19 216 VAL A N 1
ATOM 1660 C CA . VAL A 1 216 ? -8.550 8.154 11.673 1.00 88.19 216 VAL A CA 1
ATOM 1661 C C . VAL A 1 216 ? -7.252 8.375 10.916 1.00 88.19 216 VAL A C 1
ATOM 1663 O O . VAL A 1 216 ? -7.282 8.711 9.725 1.00 88.19 216 VAL A O 1
ATOM 1666 N N . VAL A 1 217 ? -6.132 8.136 11.593 1.00 86.88 217 VAL A N 1
ATOM 1667 C CA . VAL A 1 217 ? -4.793 8.091 10.992 1.00 86.88 217 VAL A CA 1
ATOM 1668 C C . VAL A 1 217 ? -4.208 6.674 11.081 1.00 86.88 217 VAL A C 1
ATOM 1670 O O . VAL A 1 217 ? -4.806 5.772 11.668 1.00 86.88 217 VAL A O 1
ATOM 1673 N N . GLY A 1 218 ? -3.036 6.457 10.482 1.00 82.06 218 GLY A N 1
ATOM 1674 C CA . GLY A 1 218 ? -2.407 5.137 10.370 1.00 82.06 218 GLY A CA 1
ATOM 1675 C C . GLY A 1 218 ? -2.259 4.367 11.679 1.00 82.06 218 GLY A C 1
ATOM 1676 O O . GLY A 1 218 ? -2.516 3.165 11.700 1.00 82.06 218 GLY A O 1
ATOM 1677 N N . ILE A 1 219 ? -1.908 5.040 12.782 1.00 87.31 219 ILE A N 1
ATOM 1678 C CA . ILE A 1 219 ? -1.724 4.368 14.078 1.00 87.31 219 ILE A CA 1
ATOM 1679 C C . ILE A 1 219 ? -3.039 3.804 14.639 1.00 87.31 219 ILE A C 1
ATOM 1681 O O . ILE A 1 219 ? -3.051 2.694 15.171 1.00 87.31 219 ILE A O 1
ATOM 1685 N N . ASP A 1 220 ? -4.163 4.499 14.441 1.00 91.62 220 ASP A N 1
ATOM 1686 C CA . ASP A 1 220 ? -5.484 4.018 14.864 1.00 91.62 220 ASP A CA 1
ATOM 1687 C C . ASP A 1 220 ? -5.887 2.782 14.049 1.00 91.62 220 ASP A C 1
ATOM 1689 O O . ASP A 1 220 ? -6.367 1.780 14.585 1.00 91.62 220 ASP A O 1
ATOM 1693 N N . ALA A 1 221 ? -5.643 2.838 12.736 1.00 94.75 221 ALA A N 1
ATOM 1694 C CA . ALA A 1 221 ? -5.903 1.730 11.827 1.00 94.75 221 ALA A CA 1
ATOM 1695 C C . ALA A 1 221 ? -5.013 0.513 12.140 1.00 94.75 221 ALA A C 1
ATOM 1697 O O . ALA A 1 221 ? -5.474 -0.622 12.036 1.00 94.75 221 ALA A O 1
ATOM 1698 N N . SER A 1 222 ? -3.770 0.740 12.575 1.00 95.50 222 SER A N 1
ATOM 1699 C CA . SER A 1 222 ? -2.832 -0.301 13.010 1.00 95.50 222 SER A CA 1
ATOM 1700 C C . SER A 1 222 ? -3.350 -1.064 14.233 1.00 95.50 222 SER A C 1
ATOM 1702 O O . SER A 1 222 ? -3.393 -2.297 14.226 1.00 95.50 222 SER A O 1
ATOM 1704 N N . ALA A 1 223 ? -3.820 -0.349 15.260 1.00 94.62 223 ALA A N 1
ATOM 1705 C CA . ALA A 1 223 ? -4.416 -0.972 16.441 1.00 94.62 223 ALA A CA 1
ATOM 1706 C C . ALA A 1 223 ? -5.672 -1.789 16.081 1.00 94.62 223 ALA A C 1
ATOM 1708 O O . ALA A 1 223 ? -5.846 -2.920 16.542 1.00 94.62 223 ALA A O 1
ATOM 1709 N N . ALA A 1 224 ? -6.522 -1.260 15.195 1.00 96.81 224 ALA A N 1
ATOM 1710 C CA . ALA A 1 224 ? -7.694 -1.978 14.700 1.00 96.81 224 ALA A CA 1
ATOM 1711 C C . ALA A 1 224 ? -7.327 -3.244 13.907 1.00 96.81 224 ALA A C 1
ATOM 1713 O O . ALA A 1 224 ? -7.961 -4.284 14.097 1.00 96.81 224 ALA A O 1
ATOM 1714 N N . ALA A 1 225 ? -6.283 -3.186 13.076 1.00 97.25 225 ALA A N 1
ATOM 1715 C CA . ALA A 1 225 ? -5.771 -4.338 12.339 1.00 97.25 225 ALA A CA 1
ATOM 1716 C C . ALA A 1 225 ? -5.269 -5.436 13.291 1.00 97.25 225 ALA A C 1
ATOM 1718 O O . ALA A 1 225 ? -5.630 -6.601 13.129 1.00 97.25 225 ALA A O 1
ATOM 1719 N N . ARG A 1 226 ? -4.510 -5.081 14.339 1.00 95.94 226 ARG A N 1
ATOM 1720 C CA . ARG A 1 226 ? -4.069 -6.043 15.369 1.00 95.94 226 ARG A CA 1
ATOM 1721 C C . ARG A 1 226 ? -5.248 -6.719 16.057 1.00 95.94 226 ARG A C 1
ATOM 1723 O O . ARG A 1 226 ? -5.270 -7.945 16.163 1.00 95.94 226 ARG A O 1
ATOM 1730 N N . LYS A 1 227 ? -6.260 -5.939 16.448 1.00 96.62 227 LYS A N 1
ATOM 1731 C CA . LYS A 1 227 ? -7.492 -6.467 17.043 1.00 96.62 227 LYS A CA 1
ATOM 1732 C C . LYS A 1 227 ? -8.226 -7.416 16.093 1.00 96.62 227 LYS A C 1
ATOM 1734 O O . LYS A 1 227 ? -8.667 -8.476 16.525 1.00 96.62 227 LYS A O 1
ATOM 1739 N N . TYR A 1 228 ? -8.334 -7.068 14.809 1.00 97.19 228 TYR A N 1
ATOM 1740 C CA . TYR A 1 228 ? -8.921 -7.940 13.784 1.00 97.19 228 TYR A CA 1
ATOM 1741 C C . TYR A 1 228 ? -8.174 -9.279 13.666 1.00 97.19 228 TYR A C 1
ATOM 1743 O O . TYR A 1 228 ? -8.799 -10.331 13.541 1.00 97.19 228 TYR A O 1
ATOM 1751 N N . LEU A 1 229 ? -6.844 -9.246 13.765 1.00 95.75 229 LEU A N 1
ATOM 1752 C CA . LEU A 1 229 ? -5.977 -10.423 13.703 1.00 95.75 229 LEU A CA 1
ATOM 1753 C C . LEU A 1 229 ? -5.866 -11.190 15.033 1.00 95.75 229 LEU A C 1
ATOM 1755 O O . LEU A 1 229 ? -5.140 -12.180 15.093 1.00 95.75 229 LEU A O 1
ATOM 1759 N N . ASN A 1 230 ? -6.583 -10.768 16.083 1.00 95.56 230 ASN A N 1
ATOM 1760 C CA . ASN A 1 230 ? -6.473 -11.299 17.447 1.00 95.56 230 ASN A CA 1
ATOM 1761 C C . ASN A 1 230 ? -5.032 -11.281 17.994 1.00 95.56 230 ASN A C 1
ATOM 1763 O O . ASN A 1 230 ? -4.609 -12.202 18.695 1.00 95.56 230 ASN A O 1
ATOM 1767 N N . LEU A 1 231 ? -4.269 -10.240 17.659 1.00 91.75 231 LEU A N 1
ATOM 1768 C CA . LEU A 1 231 ? -2.942 -9.998 18.218 1.00 91.75 231 LEU A CA 1
ATOM 1769 C C . LEU A 1 231 ? -3.060 -9.220 19.545 1.00 91.75 231 LEU A C 1
ATOM 1771 O O . LEU A 1 231 ? -4.011 -8.452 19.699 1.00 91.75 231 LEU A O 1
ATOM 1775 N N . PRO A 1 232 ? -2.112 -9.380 20.492 1.00 87.06 232 PRO A N 1
ATOM 1776 C CA . PRO A 1 232 ? -2.086 -8.600 21.734 1.00 87.06 232 PRO A CA 1
ATOM 1777 C C . PRO A 1 232 ? -2.048 -7.089 21.471 1.00 87.06 232 PRO A C 1
ATOM 1779 O O . PRO A 1 232 ? -1.645 -6.663 20.388 1.00 87.06 232 PRO A O 1
ATOM 1782 N N . ASP A 1 233 ? -2.370 -6.259 22.457 1.00 84.62 233 ASP A N 1
ATOM 1783 C CA . ASP A 1 233 ? -2.140 -4.814 22.343 1.00 84.62 233 ASP A CA 1
ATOM 1784 C C . ASP A 1 233 ? -0.630 -4.490 22.380 1.00 84.62 233 ASP A C 1
ATOM 1786 O O . ASP A 1 233 ? 0.193 -5.322 22.775 1.00 84.62 233 ASP A O 1
ATOM 1790 N N . PHE A 1 234 ? -0.241 -3.291 21.930 1.00 75.50 234 PHE A N 1
ATOM 1791 C CA . PHE A 1 234 ? 1.171 -2.880 21.861 1.00 75.50 234 PHE A CA 1
ATOM 1792 C C . PHE A 1 234 ? 1.881 -2.953 23.226 1.00 75.50 234 PHE A C 1
ATOM 1794 O O . PHE A 1 234 ? 3.000 -3.456 23.295 1.00 75.50 234 PHE A O 1
ATOM 1801 N N . ASP A 1 235 ? 1.202 -2.567 24.312 1.00 68.75 235 ASP A N 1
ATOM 1802 C CA . ASP A 1 235 ? 1.751 -2.577 25.681 1.00 68.75 235 ASP A CA 1
ATOM 1803 C C . ASP A 1 235 ? 2.054 -3.988 26.221 1.00 68.75 235 ASP A C 1
ATOM 1805 O O . ASP A 1 235 ? 2.804 -4.156 27.189 1.00 68.75 235 ASP A O 1
ATOM 1809 N N . ASP A 1 236 ? 1.479 -5.021 25.603 1.00 59.94 236 ASP A N 1
ATOM 1810 C CA . ASP A 1 236 ? 1.726 -6.416 25.963 1.00 59.94 236 ASP A CA 1
ATOM 1811 C C . ASP A 1 236 ? 2.780 -7.080 25.065 1.00 59.94 236 ASP A C 1
ATOM 1813 O O . ASP A 1 236 ? 3.377 -8.082 25.464 1.00 59.94 236 ASP A O 1
ATOM 1817 N N . ALA A 1 237 ? 3.080 -6.513 23.892 1.00 54.69 237 ALA A N 1
ATOM 1818 C CA . ALA A 1 237 ? 4.074 -7.059 22.966 1.00 54.69 237 ALA A CA 1
ATOM 1819 C C . ALA A 1 237 ? 5.507 -6.985 23.531 1.00 54.69 237 ALA A C 1
ATOM 1821 O O . ALA A 1 237 ? 6.263 -7.953 23.414 1.00 54.69 237 ALA A O 1
ATOM 1822 N N . ASP A 1 238 ? 5.850 -5.895 24.226 1.00 50.41 238 ASP A N 1
ATOM 1823 C CA . ASP A 1 238 ? 7.163 -5.723 24.868 1.00 50.41 238 ASP A CA 1
ATOM 1824 C C . ASP A 1 238 ? 7.380 -6.683 26.051 1.00 50.41 238 ASP A C 1
ATOM 1826 O O . ASP A 1 238 ? 8.515 -7.040 26.365 1.00 50.41 238 ASP A O 1
ATOM 1830 N N . LYS A 1 239 ? 6.302 -7.176 26.680 1.00 46.16 239 LYS A N 1
ATOM 1831 C CA . LYS A 1 239 ? 6.386 -8.197 27.741 1.00 46.16 239 LYS A CA 1
ATOM 1832 C C . LYS A 1 239 ? 6.610 -9.604 27.186 1.00 46.16 239 LYS A C 1
ATOM 1834 O O . LYS A 1 239 ? 7.163 -10.449 27.884 1.00 46.16 239 LYS A O 1
ATOM 1839 N N . ILE A 1 240 ? 6.177 -9.868 25.952 1.00 47.25 240 ILE A N 1
ATOM 1840 C CA . ILE A 1 240 ? 6.297 -11.181 25.298 1.00 47.25 240 ILE A CA 1
ATOM 1841 C C . ILE A 1 240 ? 7.669 -11.340 24.628 1.00 47.25 240 ILE A C 1
ATOM 1843 O O . ILE A 1 240 ? 8.219 -12.437 24.632 1.00 47.25 240 ILE A O 1
ATOM 1847 N N . ALA A 1 241 ? 8.260 -10.258 24.110 1.00 46.53 241 ALA A N 1
ATOM 1848 C CA . ALA A 1 241 ? 9.583 -10.280 23.474 1.00 46.53 241 ALA A CA 1
ATOM 1849 C C . ALA A 1 241 ? 10.768 -10.394 24.463 1.00 46.53 241 ALA A C 1
ATOM 1851 O O . ALA A 1 241 ? 11.919 -10.454 24.033 1.00 46.53 241 ALA A O 1
ATOM 1852 N N . GLY A 1 242 ? 10.494 -10.400 25.772 1.00 41.62 242 GLY A N 1
ATOM 1853 C CA . GLY A 1 242 ? 11.487 -10.462 26.848 1.00 41.62 242 GLY A CA 1
ATOM 1854 C C . GLY A 1 242 ? 11.758 -11.852 27.441 1.00 41.62 242 GLY A C 1
ATOM 1855 O O . GLY A 1 242 ? 12.383 -11.904 28.499 1.00 41.62 242 GLY A O 1
ATOM 1856 N N . ASN A 1 243 ? 11.300 -12.944 26.812 1.00 37.38 243 ASN A N 1
ATOM 1857 C CA . ASN A 1 243 ? 11.540 -14.329 27.257 1.00 37.38 243 ASN A CA 1
ATOM 1858 C C . ASN A 1 243 ? 12.266 -15.168 26.204 1.00 37.38 243 ASN A C 1
ATOM 1860 O O . ASN A 1 243 ? 11.743 -15.261 25.071 1.00 37.38 243 ASN A O 1
#

pLDDT: mean 82.33, std 16.99, range [37.38, 97.69]

Sequence (243 aa):
MKSLFFIIVISLLASVESLAQNFMGCTSQDAIALGRVLPVVESTRNPQMDYCIKKNAESVGKFLGVNVGVIMFEDSVYDKPNICVSRIDELSGTDGTVAIGCNYLQNMYSYSGNFNIIPIVLAHEIAHILDITLKATPPSGMYSELYADFLSGCFMAYRSKQTFADVSNNLRWVVRIGDYTAVGDPARHGTPMQRTAAFKAGFDWYKEQLAVGCVVVGIDASAAARKYLNLPDFDDADKIAGN

Organism: NCBI:txid2695265